Protein AF-A0A1Q7VVH1-F1 (afdb_monomer_lite)

Sequence (369 aa):
MTGAAVVIAVTGVVTHVAYAATTGSAYVWASSPGNPSYTADAGYSYNSTGGVNTITHDGTGAGQYTVNLPGLGGFSGTVLVTAYGGNSNSCKVARWGPSPSNSTIQQVHVQCFTISGAPVDSQYTVSFTNQLGPKHAWLWANQASAPLGSPYQPAAGYQANSTGQSNTVTHRTTGVYRVSVPVSNVGSSFGHWEITAYGTGNERCVINQFGQSGIPVTSELADVVCLTPAGAVVDAMFAMTWVLDGNVLGLPVWQGSGNGYPSMYVESNGQASHTAASDSSPGIVFAGGGGNLTVTRLSAGTYVVHSPLDPDLSHGGVQVSTGGNADGTTCNVQYWNPTDGIHVNCYGTDGKPRDAAVFVGFIGTYLIA

pLDDT: mean 87.24, std 15.9, range [35.28, 98.75]

Secondary structure (DSSP, 8-state):
------------------------EEEEEE--TT-SEEEPPGGGEEETT----EEEE-SSSTTEEEEEEET--SS--EEEEEEESSSS-EEEEEEEEE-SS-TTEEEEEEEEE-TTS-B---EEEEEEE----TTEEEEEE--TTPPTT-EEPPPGGGEEETT-SPPEEEEEETTEEEEEEE-SS-TT---EEEEEEESSS--EEEEEEEEEETTTT-EEEEEEEEE-TTS-B---EEEEEEESSS-TT-PPB-SSSSSSB-EEEEEE-SSS-EEEETTTSSSS-EETT--EEEEEEEETTEEEEE-TTGGGGGSSEEEEEEES-TT--EEEEEEEETTTEEEEEEE-TTSSB---EEEEEEE------

Structure (mmCIF, N/CA/C/O backbone):
data_AF-A0A1Q7VVH1-F1
#
_entry.id   AF-A0A1Q7VVH1-F1
#
loop_
_atom_site.group_PDB
_atom_site.id
_atom_site.type_symbol
_atom_site.label_atom_id
_atom_site.label_alt_id
_atom_site.label_comp_id
_atom_site.label_asym_id
_atom_site.label_entity_id
_atom_site.label_seq_id
_atom_site.pdbx_PDB_ins_code
_atom_site.Cartn_x
_atom_site.Cartn_y
_atom_site.Cartn_z
_atom_site.occupancy
_atom_site.B_iso_or_equiv
_atom_site.auth_seq_id
_atom_site.auth_comp_id
_atom_site.auth_asym_id
_atom_site.auth_atom_id
_atom_site.pdbx_PDB_model_num
A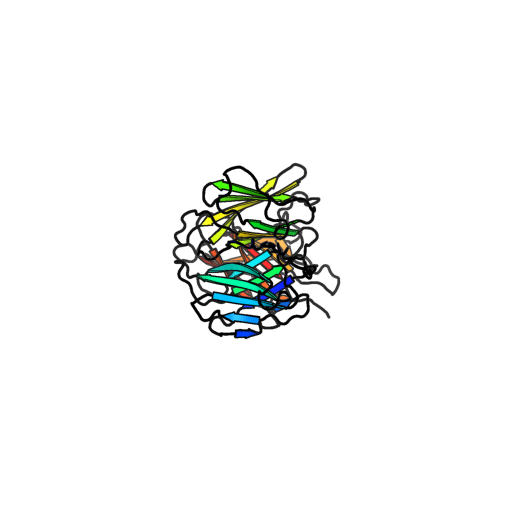TOM 1 N N . MET A 1 1 ? 23.582 -37.653 53.717 1.00 37.09 1 MET A N 1
ATOM 2 C CA . MET A 1 1 ? 22.183 -37.352 53.339 1.00 37.09 1 MET A CA 1
ATOM 3 C C . MET A 1 1 ? 21.869 -35.994 53.947 1.00 37.09 1 MET A C 1
ATOM 5 O O . MET A 1 1 ? 21.993 -35.897 55.152 1.00 37.09 1 ME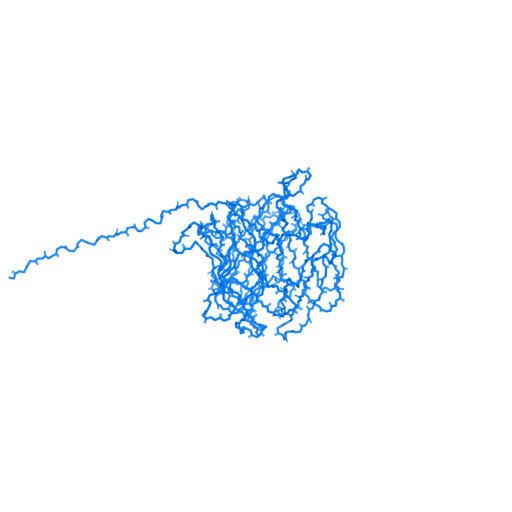T A O 1
ATOM 9 N N . THR A 1 2 ? 21.611 -34.880 53.276 1.00 39.22 2 THR A N 1
ATOM 10 C CA . THR A 1 2 ? 21.414 -34.485 51.872 1.00 39.22 2 THR A CA 1
ATOM 11 C C . THR A 1 2 ? 21.553 -32.956 51.910 1.00 39.22 2 THR A C 1
ATOM 13 O O . THR A 1 2 ? 20.840 -32.316 52.678 1.00 39.22 2 THR A O 1
ATOM 16 N N . GLY A 1 3 ? 22.498 -32.371 51.169 1.00 35.28 3 GLY A N 1
ATOM 17 C CA . GLY A 1 3 ? 22.647 -30.914 51.088 1.00 35.28 3 GLY A CA 1
ATOM 18 C C . GLY A 1 3 ? 21.580 -30.336 50.163 1.00 35.28 3 GLY A C 1
ATOM 19 O O . GLY A 1 3 ? 21.507 -30.731 49.002 1.00 35.28 3 GLY A O 1
ATOM 20 N N . ALA A 1 4 ? 20.731 -29.448 50.677 1.00 37.69 4 ALA A N 1
ATOM 21 C CA . ALA A 1 4 ? 19.721 -28.767 49.876 1.00 37.69 4 ALA A CA 1
ATOM 22 C C . ALA A 1 4 ? 20.391 -27.680 49.021 1.00 37.69 4 ALA A C 1
ATOM 24 O O . ALA A 1 4 ? 20.929 -26.708 49.549 1.00 37.69 4 ALA A O 1
ATOM 25 N N . ALA A 1 5 ? 20.373 -27.858 47.701 1.00 37.09 5 ALA A N 1
ATOM 26 C CA . ALA A 1 5 ? 20.764 -26.824 46.755 1.00 37.09 5 ALA A CA 1
ATOM 27 C C . ALA A 1 5 ? 19.635 -25.789 46.648 1.00 37.09 5 ALA A C 1
ATOM 29 O O . ALA A 1 5 ? 18.513 -26.118 46.265 1.00 37.09 5 ALA A O 1
ATOM 30 N N . VAL A 1 6 ? 19.932 -24.537 46.995 1.00 37.47 6 VAL A N 1
ATOM 31 C CA . VAL A 1 6 ? 19.041 -23.399 46.752 1.00 37.47 6 VAL A CA 1
ATOM 32 C C . VAL A 1 6 ? 19.151 -23.036 45.273 1.00 37.47 6 VAL A C 1
ATOM 34 O O . VAL A 1 6 ? 20.189 -22.558 44.820 1.00 37.47 6 VAL A O 1
ATOM 37 N N . VAL A 1 7 ? 18.089 -23.284 44.510 1.00 38.44 7 VAL A N 1
ATOM 38 C CA . VAL A 1 7 ? 17.971 -22.819 43.124 1.00 38.44 7 VAL A CA 1
ATOM 39 C C . VAL A 1 7 ? 17.456 -21.384 43.165 1.00 38.44 7 VAL A C 1
ATOM 41 O O . VAL A 1 7 ? 16.282 -21.144 43.437 1.00 38.44 7 VAL A O 1
ATOM 44 N N . ILE A 1 8 ? 18.340 -20.418 42.922 1.00 41.88 8 ILE A N 1
ATOM 45 C CA . ILE A 1 8 ? 17.949 -19.024 42.704 1.00 41.88 8 ILE A CA 1
ATOM 46 C C . ILE A 1 8 ? 17.475 -18.922 41.253 1.00 41.88 8 ILE A C 1
ATOM 48 O O . ILE A 1 8 ? 18.282 -18.949 40.325 1.00 41.88 8 ILE A O 1
ATOM 52 N N . ALA A 1 9 ? 16.162 -18.834 41.049 1.00 39.12 9 ALA A N 1
ATOM 53 C CA . ALA A 1 9 ? 15.601 -18.485 39.753 1.00 39.12 9 ALA A CA 1
ATOM 54 C C . ALA A 1 9 ? 15.926 -17.013 39.467 1.00 39.12 9 ALA A C 1
ATOM 56 O O . ALA A 1 9 ? 15.320 -16.107 40.036 1.00 39.12 9 ALA A O 1
ATOM 57 N N . VAL A 1 10 ? 16.907 -16.767 38.600 1.00 42.25 10 VAL A N 1
ATOM 58 C CA . VAL A 1 10 ? 17.138 -15.434 38.042 1.00 42.25 10 VAL A CA 1
ATOM 59 C C . VAL A 1 10 ? 16.036 -15.193 37.014 1.00 42.25 10 VAL A C 1
ATOM 61 O O . VAL A 1 10 ? 16.139 -15.616 35.865 1.00 42.25 10 VAL A O 1
ATOM 64 N N . THR A 1 11 ? 14.949 -14.539 37.422 1.00 45.25 11 THR A N 1
ATOM 65 C CA . THR A 1 11 ? 13.989 -13.948 36.485 1.00 45.25 11 THR A CA 1
ATOM 66 C C . THR A 1 11 ? 14.674 -12.769 35.807 1.00 45.25 11 THR A C 1
ATOM 68 O O . THR A 1 11 ? 14.602 -11.634 36.278 1.00 45.25 11 THR A O 1
ATOM 71 N N . GLY A 1 12 ? 15.404 -13.044 34.727 1.00 41.62 12 GLY A N 1
ATOM 72 C CA . GLY A 1 12 ? 15.873 -12.004 33.828 1.00 41.62 12 GLY A CA 1
ATOM 73 C C . GLY A 1 12 ? 14.657 -11.323 33.216 1.00 41.62 12 GLY A C 1
ATOM 74 O O . GLY A 1 12 ? 13.989 -11.896 32.358 1.00 41.62 12 GLY A O 1
ATOM 75 N N . VAL A 1 13 ? 14.345 -10.111 33.669 1.00 41.75 13 VAL A N 1
ATOM 76 C CA . VAL A 1 13 ? 13.486 -9.212 32.903 1.00 41.75 13 VAL A CA 1
ATOM 77 C C . VAL A 1 13 ? 14.270 -8.910 31.635 1.00 41.75 13 VAL A C 1
ATOM 79 O O . VAL A 1 13 ? 15.294 -8.230 31.687 1.00 41.75 13 VAL A O 1
ATOM 82 N N . VAL A 1 14 ? 13.829 -9.448 30.498 1.00 39.44 14 VAL A N 1
ATOM 83 C CA . VAL A 1 14 ? 14.302 -8.970 29.201 1.00 39.44 14 VAL A CA 1
ATOM 84 C C . VAL A 1 14 ? 13.724 -7.570 29.059 1.00 39.44 14 VAL A C 1
ATOM 86 O O . VAL A 1 14 ? 12.606 -7.377 28.586 1.00 39.44 14 VAL A O 1
ATOM 89 N N . THR A 1 15 ? 14.444 -6.571 29.560 1.00 35.44 15 THR A N 1
ATOM 90 C CA . THR A 1 15 ? 14.173 -5.188 29.203 1.00 35.44 15 THR A CA 1
ATOM 91 C C . THR A 1 15 ? 14.504 -5.088 27.724 1.00 35.44 15 THR A C 1
ATOM 93 O O . THR A 1 15 ? 15.671 -4.954 27.354 1.00 35.44 15 THR A O 1
ATOM 96 N N . HIS A 1 16 ? 13.493 -5.213 26.861 1.00 45.41 16 HIS A N 1
ATOM 97 C CA . HIS A 1 16 ? 13.607 -4.693 25.510 1.00 45.41 16 HIS A CA 1
ATOM 98 C C . HIS A 1 16 ? 13.940 -3.218 25.686 1.00 45.41 16 HIS A C 1
ATOM 100 O O . HIS A 1 16 ? 13.096 -2.437 26.124 1.00 45.41 16 HIS A O 1
ATOM 106 N N . VAL A 1 17 ? 15.203 -2.862 25.453 1.00 38.19 17 VAL A N 1
ATOM 107 C CA . VAL A 1 17 ? 15.603 -1.467 25.363 1.00 38.19 17 VAL A CA 1
ATOM 108 C C . VAL A 1 17 ? 14.754 -0.914 24.232 1.00 38.19 17 VAL A C 1
ATOM 110 O O . VAL A 1 17 ? 14.964 -1.251 23.067 1.00 38.19 17 VAL A O 1
ATOM 113 N N . ALA A 1 18 ? 13.720 -0.159 24.594 1.00 41.28 18 ALA A N 1
ATOM 114 C CA . ALA A 1 18 ? 12.953 0.621 23.654 1.00 41.28 18 ALA A CA 1
ATOM 115 C C . ALA A 1 18 ? 13.918 1.682 23.133 1.00 41.28 18 ALA A C 1
ATOM 117 O O . ALA A 1 18 ? 14.038 2.767 23.697 1.00 41.28 18 ALA A O 1
ATOM 118 N N . TYR A 1 19 ? 14.669 1.348 22.084 1.00 43.84 19 TYR A N 1
ATOM 119 C CA . TYR A 1 19 ? 15.151 2.382 21.192 1.00 43.84 19 TYR A CA 1
ATOM 120 C C . TYR A 1 19 ? 13.898 3.149 20.788 1.00 43.84 19 TYR A C 1
ATOM 122 O O . TYR A 1 19 ? 12.927 2.535 20.337 1.00 43.84 19 TYR A O 1
ATOM 130 N N . ALA A 1 20 ? 13.871 4.455 21.058 1.00 45.06 20 ALA A N 1
ATOM 131 C CA . ALA A 1 20 ? 12.833 5.311 20.513 1.00 45.06 20 ALA A CA 1
ATOM 132 C C . ALA A 1 20 ? 12.851 5.051 19.008 1.00 45.06 20 ALA A C 1
ATOM 134 O O . ALA A 1 20 ? 13.851 5.359 18.360 1.00 45.06 20 ALA A O 1
ATOM 135 N N . ALA A 1 21 ? 11.828 4.355 18.502 1.00 58.94 21 ALA A N 1
ATOM 136 C CA . ALA A 1 21 ? 11.763 4.007 17.095 1.00 58.94 21 ALA A CA 1
ATOM 137 C C . ALA A 1 21 ? 11.942 5.314 16.332 1.00 58.94 21 ALA A C 1
ATOM 139 O O . ALA A 1 21 ? 11.219 6.277 16.599 1.00 58.94 21 ALA A O 1
ATOM 140 N N . THR A 1 22 ? 12.952 5.382 15.467 1.00 78.81 22 THR A N 1
ATOM 141 C CA . THR A 1 22 ? 13.141 6.558 14.631 1.00 78.81 22 THR A CA 1
ATOM 142 C C . THR A 1 22 ? 11.851 6.743 13.849 1.00 78.81 22 THR A C 1
ATOM 144 O O . THR A 1 22 ? 11.443 5.862 13.087 1.00 78.81 22 THR A O 1
ATOM 147 N N . THR A 1 23 ? 11.159 7.851 14.111 1.00 90.38 23 THR A N 1
ATOM 148 C CA . THR A 1 23 ? 9.970 8.204 13.349 1.00 90.38 23 THR A CA 1
ATOM 149 C C . THR A 1 23 ? 10.407 8.515 11.929 1.00 90.38 23 THR A C 1
ATOM 151 O O . THR A 1 23 ? 11.346 9.282 11.711 1.00 90.38 23 THR A O 1
ATOM 154 N N . GLY A 1 24 ? 9.743 7.909 10.963 1.00 93.81 24 GLY A N 1
ATOM 155 C CA . GLY A 1 24 ? 10.121 8.008 9.580 1.00 93.81 24 GLY A CA 1
ATOM 156 C C . GLY A 1 24 ? 9.233 7.191 8.665 1.00 93.81 24 GLY A C 1
ATOM 157 O O . GLY A 1 24 ? 8.237 6.576 9.057 1.00 93.81 24 GLY A O 1
ATOM 158 N N . SER A 1 25 ? 9.606 7.223 7.399 1.00 95.44 25 SER A N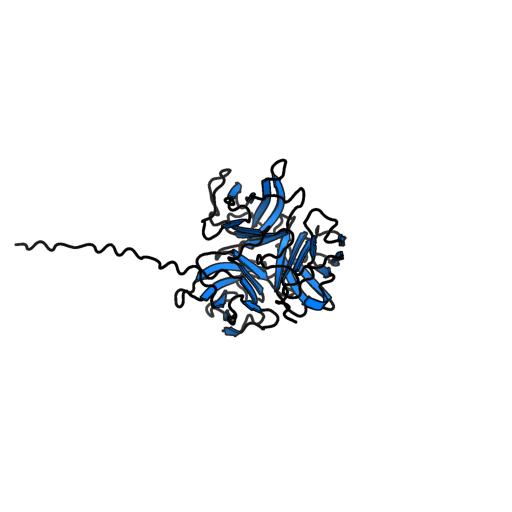 1
ATOM 159 C CA . SER A 1 25 ? 8.873 6.562 6.338 1.00 95.44 25 SER A CA 1
ATOM 160 C C . SER A 1 25 ? 9.801 6.182 5.195 1.00 95.44 25 SER A C 1
ATOM 162 O O . SER A 1 25 ? 10.925 6.677 5.071 1.00 95.44 25 SER A O 1
ATOM 164 N N . ALA A 1 26 ? 9.327 5.260 4.372 1.00 96.94 26 ALA A N 1
ATOM 165 C CA . ALA A 1 26 ? 10.029 4.788 3.198 1.00 96.94 26 ALA A CA 1
ATOM 166 C C . ALA A 1 26 ? 9.038 4.320 2.135 1.00 96.94 26 ALA A C 1
ATOM 168 O O . ALA A 1 26 ? 7.932 3.872 2.448 1.00 96.94 26 ALA A O 1
ATOM 169 N N . TYR A 1 27 ? 9.475 4.352 0.883 1.00 97.44 27 TYR A N 1
ATOM 170 C CA . TYR A 1 27 ? 8.879 3.544 -0.172 1.00 97.44 27 TYR A CA 1
ATOM 171 C C . TYR A 1 27 ? 9.969 2.881 -1.002 1.00 97.44 27 TYR A C 1
ATOM 173 O O . TYR A 1 27 ? 11.109 3.345 -1.029 1.00 97.44 27 TYR A O 1
ATOM 181 N N . VAL A 1 28 ? 9.619 1.779 -1.658 1.00 98.06 28 VAL A N 1
ATOM 182 C CA . VAL A 1 28 ? 10.519 0.995 -2.505 1.00 98.06 28 VAL A CA 1
ATOM 183 C C . VAL A 1 28 ? 9.722 0.376 -3.645 1.00 98.06 28 VAL A C 1
ATOM 185 O O . VAL A 1 28 ? 8.681 -0.231 -3.401 1.00 98.06 28 VAL A O 1
ATOM 188 N N . TRP A 1 29 ? 10.243 0.445 -4.867 1.00 98.25 29 TRP A N 1
ATOM 1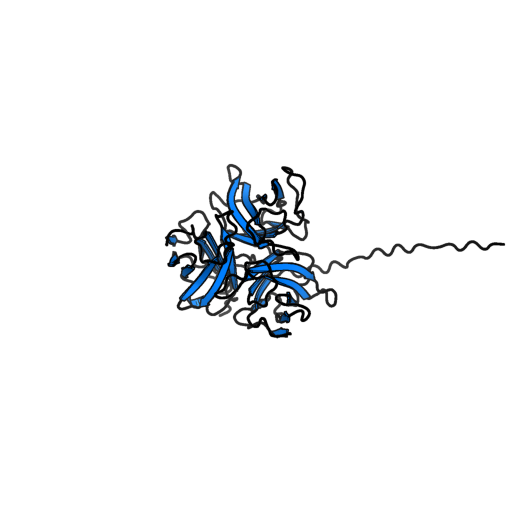89 C CA . TRP A 1 29 ? 9.868 -0.457 -5.953 1.00 98.25 29 TRP A CA 1
ATOM 190 C C . TRP A 1 29 ? 10.882 -1.603 -6.075 1.00 98.25 29 TRP A C 1
ATOM 192 O O . TRP A 1 29 ? 12.070 -1.394 -6.322 1.00 98.25 29 TRP A O 1
ATOM 202 N N . ALA A 1 30 ? 10.406 -2.832 -5.883 1.00 98.19 30 ALA A N 1
ATOM 203 C CA . ALA A 1 30 ? 11.181 -4.057 -6.025 1.00 98.19 30 ALA A CA 1
ATOM 204 C C . ALA A 1 30 ? 11.058 -4.584 -7.465 1.00 98.19 30 ALA A C 1
ATOM 206 O O . ALA A 1 30 ? 10.104 -5.281 -7.813 1.00 98.19 30 ALA A O 1
ATOM 207 N N . SER A 1 31 ? 12.021 -4.226 -8.314 1.00 97.56 31 SER A N 1
ATOM 208 C CA . SER A 1 31 ? 11.964 -4.439 -9.768 1.00 97.56 31 SER A CA 1
ATOM 209 C C . SER A 1 31 ? 12.606 -5.743 -10.261 1.00 97.56 31 SER A C 1
ATOM 211 O O . SER A 1 31 ? 12.372 -6.155 -11.398 1.00 97.56 31 SER A O 1
ATOM 213 N N . SER A 1 32 ? 13.410 -6.417 -9.432 1.00 96.50 32 SER A N 1
ATOM 214 C CA . SER A 1 32 ? 14.240 -7.562 -9.844 1.00 96.50 32 SER A CA 1
ATOM 215 C C . SER A 1 32 ? 13.874 -8.845 -9.085 1.00 96.50 32 SER A C 1
ATOM 217 O O . SER A 1 32 ? 14.621 -9.282 -8.211 1.00 96.50 32 SER A O 1
ATOM 219 N N . PRO A 1 33 ? 12.731 -9.481 -9.401 1.00 94.50 33 PRO A N 1
ATOM 220 C CA . PRO A 1 33 ? 12.137 -10.527 -8.569 1.00 94.50 33 PRO A CA 1
ATOM 221 C C . PRO A 1 33 ? 12.921 -11.846 -8.521 1.00 94.50 33 PRO A C 1
ATOM 223 O O . PRO A 1 33 ? 12.689 -12.627 -7.607 1.00 94.50 33 PRO A O 1
ATOM 226 N N . GLY A 1 34 ? 13.831 -12.088 -9.472 1.00 92.56 34 GLY A N 1
ATOM 227 C CA . GLY A 1 34 ? 14.719 -13.260 -9.487 1.00 92.56 34 GLY A CA 1
ATOM 228 C C . GLY A 1 34 ? 16.146 -12.982 -8.999 1.00 92.56 34 GLY A C 1
ATOM 229 O O . GLY A 1 34 ? 16.989 -13.873 -9.058 1.00 92.56 34 GLY A O 1
ATOM 230 N N . ASN A 1 35 ? 16.455 -11.750 -8.576 1.00 95.12 35 ASN A N 1
ATOM 231 C CA . ASN A 1 35 ? 17.781 -11.414 -8.062 1.00 95.12 35 ASN A CA 1
ATOM 232 C C . ASN A 1 35 ? 17.855 -11.746 -6.556 1.00 95.12 35 ASN A C 1
ATOM 234 O O . ASN A 1 35 ? 17.051 -11.199 -5.797 1.00 95.12 35 ASN A O 1
ATOM 238 N N . PRO A 1 36 ? 18.816 -12.581 -6.105 1.00 95.12 36 PRO A N 1
ATOM 239 C CA . PRO A 1 36 ? 18.960 -12.949 -4.697 1.00 95.12 36 PRO A CA 1
ATOM 240 C C . PRO A 1 36 ? 19.066 -11.756 -3.741 1.00 95.12 36 PRO A C 1
ATOM 242 O O . PRO A 1 36 ? 18.539 -11.809 -2.634 1.00 95.12 36 PRO A O 1
ATOM 245 N N . SER A 1 37 ? 19.741 -10.674 -4.143 1.00 96.69 37 SER A N 1
ATOM 246 C CA . SER A 1 37 ? 19.787 -9.434 -3.366 1.00 96.69 37 SER A CA 1
ATOM 247 C C . SER A 1 37 ? 20.234 -8.252 -4.222 1.00 96.69 37 SER A C 1
ATOM 249 O O . SER A 1 37 ? 21.155 -8.375 -5.030 1.00 96.69 37 SER A O 1
ATOM 251 N N . TYR A 1 38 ? 19.596 -7.096 -4.048 1.00 98.25 38 TYR A N 1
ATOM 252 C CA . TYR A 1 38 ? 19.908 -5.885 -4.803 1.00 98.25 38 TYR A CA 1
ATOM 253 C C . TYR A 1 38 ? 19.527 -4.607 -4.052 1.00 98.25 38 TYR A C 1
ATOM 255 O O . TYR A 1 38 ? 18.665 -4.593 -3.170 1.00 98.25 38 TYR A O 1
ATOM 263 N N . THR A 1 39 ? 20.186 -3.515 -4.426 1.00 98.44 39 THR A N 1
ATOM 264 C CA . THR A 1 39 ? 19.827 -2.159 -4.004 1.00 98.44 39 THR A CA 1
ATOM 265 C C . THR A 1 39 ? 18.633 -1.671 -4.816 1.00 98.44 39 THR A C 1
ATOM 267 O O . THR A 1 39 ? 18.605 -1.860 -6.032 1.00 98.44 39 THR A O 1
ATOM 270 N N . ALA A 1 40 ? 17.658 -1.049 -4.151 1.00 97.44 40 ALA A N 1
ATOM 271 C CA . ALA A 1 40 ? 16.524 -0.437 -4.833 1.00 97.44 40 ALA A CA 1
ATOM 272 C C . ALA A 1 40 ? 16.985 0.718 -5.737 1.00 97.44 40 ALA A C 1
ATOM 274 O O . ALA A 1 40 ? 17.924 1.439 -5.396 1.00 97.44 40 ALA A O 1
ATOM 275 N N . ASP A 1 41 ? 16.308 0.917 -6.867 1.00 95.94 41 ASP A N 1
ATOM 276 C CA . ASP A 1 41 ? 16.559 2.079 -7.720 1.00 95.94 41 ASP A CA 1
ATOM 277 C C . ASP A 1 41 ? 16.261 3.364 -6.933 1.00 95.94 41 ASP A C 1
ATOM 279 O O . ASP A 1 41 ? 15.169 3.519 -6.383 1.00 95.94 41 ASP A O 1
ATOM 283 N N . ALA A 1 42 ? 17.233 4.278 -6.871 1.00 93.19 42 ALA A N 1
ATOM 284 C CA . ALA A 1 42 ? 17.120 5.523 -6.120 1.00 93.19 42 ALA A CA 1
ATOM 285 C C . ALA A 1 42 ? 15.980 6.420 -6.621 1.00 93.19 42 ALA A C 1
ATOM 287 O O . ALA A 1 42 ? 15.460 7.216 -5.842 1.00 93.19 42 ALA A O 1
ATOM 288 N N . GLY A 1 43 ? 15.563 6.289 -7.886 1.00 92.19 43 GLY A N 1
ATOM 289 C CA . GLY A 1 43 ? 14.436 7.056 -8.398 1.00 92.19 43 GLY A CA 1
ATOM 290 C C . GLY A 1 43 ? 13.074 6.549 -7.931 1.00 92.19 43 GLY A C 1
ATOM 291 O O . GLY A 1 43 ? 12.115 7.313 -7.856 1.00 92.19 43 GLY A O 1
ATOM 292 N N . TYR A 1 44 ? 13.003 5.286 -7.520 1.00 95.44 44 TYR A N 1
ATOM 293 C CA . TYR A 1 44 ? 11.781 4.626 -7.059 1.00 95.44 44 TYR A CA 1
ATOM 294 C C . TYR A 1 44 ? 11.932 4.090 -5.632 1.00 95.44 44 TYR A C 1
ATOM 296 O O . TYR A 1 44 ? 11.300 3.110 -5.227 1.00 95.44 44 TYR A O 1
ATOM 304 N N . SER A 1 45 ? 12.806 4.733 -4.859 1.00 96.25 45 SER A N 1
ATOM 305 C CA . SER A 1 45 ? 13.086 4.389 -3.477 1.00 96.25 45 SER A CA 1
ATOM 306 C C . SER A 1 45 ? 13.336 5.639 -2.649 1.00 96.25 45 SER A C 1
ATOM 308 O O . SER A 1 45 ? 14.075 6.536 -3.039 1.00 96.25 45 SER A O 1
ATOM 310 N N . TYR A 1 46 ? 12.776 5.654 -1.447 1.00 95.75 46 TYR A N 1
ATOM 311 C CA . TYR A 1 46 ? 12.942 6.718 -0.469 1.00 95.75 46 TYR A CA 1
ATOM 312 C C . TYR A 1 46 ? 13.109 6.128 0.927 1.00 95.75 46 TYR A C 1
ATOM 314 O O . TYR A 1 46 ? 12.488 5.120 1.269 1.00 95.75 46 TYR A O 1
ATOM 322 N N . ASN A 1 47 ? 13.928 6.777 1.748 1.00 95.38 47 ASN A N 1
ATOM 323 C CA . ASN A 1 47 ? 14.073 6.477 3.164 1.00 95.38 47 ASN A CA 1
ATOM 324 C C . ASN A 1 47 ? 14.346 7.784 3.911 1.00 95.38 47 ASN A C 1
ATOM 326 O O . ASN A 1 47 ? 15.350 8.452 3.655 1.00 95.38 47 ASN A O 1
ATOM 330 N N . SER A 1 48 ? 13.474 8.138 4.853 1.00 93.69 48 SER A N 1
ATOM 331 C CA . SER A 1 48 ? 13.557 9.407 5.584 1.00 93.69 48 SER A CA 1
ATOM 332 C C . SER A 1 48 ? 14.817 9.562 6.440 1.00 93.69 48 SER A C 1
ATOM 334 O O . SER A 1 48 ? 15.116 10.663 6.892 1.00 93.69 48 SER A O 1
ATOM 336 N N . THR A 1 49 ? 15.564 8.481 6.671 1.00 94.12 49 THR A N 1
ATOM 337 C CA . THR A 1 49 ? 16.833 8.499 7.417 1.00 94.12 49 THR A CA 1
ATOM 338 C C . THR A 1 49 ? 18.063 8.640 6.518 1.00 94.12 49 THR A C 1
ATOM 340 O O . THR A 1 49 ? 19.185 8.681 7.017 1.00 94.12 49 THR A O 1
ATOM 343 N N . GLY A 1 50 ? 17.874 8.686 5.193 1.00 93.44 50 GLY A N 1
ATOM 344 C CA . GLY A 1 50 ? 18.959 8.644 4.209 1.00 93.44 50 GLY A CA 1
ATOM 345 C C . GLY A 1 50 ? 19.559 7.247 4.004 1.00 93.44 50 GLY A C 1
ATOM 346 O O . GLY A 1 50 ? 20.546 7.105 3.285 1.00 93.44 50 GLY A O 1
ATOM 347 N N . GLY A 1 51 ? 18.985 6.211 4.627 1.00 95.06 51 GLY A N 1
ATOM 348 C CA . GLY A 1 51 ? 19.397 4.822 4.446 1.00 95.06 51 GLY A CA 1
ATOM 349 C C . GLY A 1 51 ? 19.153 4.304 3.025 1.00 95.06 51 GLY A C 1
ATOM 350 O O . GLY A 1 51 ? 18.155 4.627 2.387 1.00 95.06 51 GLY A O 1
ATOM 351 N N . VAL A 1 52 ? 20.053 3.448 2.537 1.00 97.56 52 VAL A N 1
ATOM 352 C CA . VAL A 1 52 ? 19.892 2.777 1.241 1.00 97.56 52 VAL A CA 1
ATOM 353 C C . VAL A 1 52 ? 19.020 1.541 1.421 1.00 97.56 52 VAL A C 1
ATOM 355 O O . VAL A 1 52 ? 19.406 0.599 2.115 1.00 97.56 52 VAL A O 1
ATOM 358 N N . ASN A 1 53 ? 17.848 1.539 0.792 1.00 98.50 53 ASN A N 1
ATOM 359 C CA . ASN A 1 53 ? 16.939 0.403 0.850 1.00 98.50 53 ASN A CA 1
ATOM 360 C C . ASN A 1 53 ? 17.459 -0.747 -0.022 1.00 98.50 53 ASN A C 1
ATOM 362 O O . ASN A 1 53 ? 17.911 -0.542 -1.154 1.00 98.50 53 ASN A O 1
ATOM 366 N N . THR A 1 54 ? 17.360 -1.970 0.491 1.00 98.62 54 THR A N 1
ATOM 367 C CA . THR A 1 54 ? 17.750 -3.183 -0.237 1.00 98.62 54 THR A CA 1
ATOM 368 C C . THR A 1 54 ? 16.639 -4.216 -0.201 1.00 98.62 54 THR A C 1
ATOM 370 O O . THR A 1 54 ? 15.817 -4.244 0.717 1.00 98.62 54 THR A O 1
ATOM 373 N N . ILE A 1 55 ? 16.616 -5.074 -1.213 1.00 98.69 55 ILE A N 1
ATOM 374 C CA . ILE A 1 55 ? 15.680 -6.181 -1.332 1.00 98.69 55 ILE A CA 1
ATOM 375 C C . ILE A 1 55 ? 16.496 -7.465 -1.379 1.00 98.69 55 ILE A C 1
ATOM 377 O O . ILE A 1 55 ? 17.486 -7.554 -2.104 1.00 98.69 55 ILE A O 1
ATOM 381 N N . THR A 1 56 ? 16.072 -8.456 -0.609 1.00 97.88 56 THR A N 1
ATOM 382 C CA . THR A 1 56 ? 16.605 -9.815 -0.629 1.00 97.88 56 THR A CA 1
ATOM 383 C C . THR A 1 56 ? 15.483 -10.752 -1.040 1.00 97.88 56 THR A C 1
ATOM 385 O O . THR A 1 56 ? 14.392 -10.688 -0.480 1.00 97.88 56 THR A O 1
ATOM 388 N N . HIS A 1 57 ? 15.737 -11.610 -2.022 1.00 96.94 57 HIS A N 1
ATOM 389 C CA . HIS A 1 57 ? 14.890 -12.766 -2.297 1.00 96.94 57 HIS A CA 1
ATOM 390 C C . HIS A 1 57 ? 15.298 -13.876 -1.334 1.00 96.94 57 HIS A C 1
ATOM 392 O O . HIS A 1 57 ? 16.471 -14.241 -1.264 1.00 96.94 57 HIS A O 1
ATOM 398 N N . ASP A 1 58 ? 14.348 -14.407 -0.565 1.00 90.44 58 ASP A N 1
ATOM 399 C CA . ASP A 1 58 ? 14.649 -15.275 0.580 1.00 90.44 58 ASP A CA 1
ATOM 400 C C . ASP A 1 58 ? 15.086 -16.703 0.167 1.00 90.44 58 ASP A C 1
ATOM 402 O O . ASP A 1 58 ? 15.194 -17.589 1.019 1.00 90.44 58 ASP A O 1
ATOM 406 N N . GLY A 1 59 ? 15.349 -16.937 -1.132 1.00 71.25 59 GLY A N 1
ATOM 407 C CA . GLY A 1 59 ? 16.137 -18.037 -1.720 1.00 71.25 59 GLY A CA 1
ATOM 408 C C . GLY A 1 59 ? 15.628 -19.467 -1.501 1.00 71.25 59 GLY A C 1
ATOM 409 O O . GLY A 1 59 ? 16.172 -20.415 -2.061 1.00 71.25 59 GLY A O 1
ATOM 410 N N . THR A 1 60 ? 14.595 -19.637 -0.682 1.00 72.00 60 THR A N 1
ATOM 411 C CA . THR A 1 60 ? 14.071 -20.924 -0.206 1.00 72.00 60 THR A CA 1
ATOM 412 C C . THR A 1 60 ? 12.732 -21.289 -0.849 1.00 72.00 60 THR A C 1
ATOM 414 O O . THR A 1 60 ? 12.305 -22.439 -0.767 1.00 72.00 60 THR A O 1
ATOM 417 N N . GLY A 1 61 ? 12.094 -20.348 -1.549 1.00 79.50 61 GLY A N 1
ATOM 418 C CA . GLY A 1 61 ? 10.856 -20.543 -2.298 1.00 79.50 61 GLY A CA 1
ATOM 419 C C . GLY A 1 61 ? 10.569 -19.360 -3.223 1.00 79.50 61 GLY A C 1
ATOM 420 O O . GLY A 1 61 ? 11.195 -18.309 -3.105 1.00 79.50 61 GLY A O 1
ATOM 421 N N . ALA A 1 62 ? 9.628 -19.538 -4.150 1.00 91.81 62 ALA A N 1
ATOM 422 C CA . ALA A 1 62 ? 9.187 -18.459 -5.029 1.00 91.81 62 ALA A CA 1
ATOM 423 C C . ALA A 1 62 ? 8.350 -17.425 -4.260 1.00 91.81 62 ALA A C 1
ATOM 425 O O . ALA A 1 62 ? 7.595 -17.769 -3.347 1.00 91.81 62 ALA A O 1
ATOM 426 N N . GLY A 1 63 ? 8.454 -16.163 -4.663 1.00 95.81 63 GLY A N 1
ATOM 427 C CA . GLY A 1 63 ? 7.617 -15.071 -4.191 1.00 95.81 63 GLY A CA 1
ATOM 428 C C . GLY A 1 63 ? 7.859 -14.661 -2.749 1.00 95.81 63 GLY A C 1
ATOM 429 O O . GLY A 1 63 ? 6.935 -14.134 -2.146 1.00 95.81 63 GLY A O 1
ATOM 430 N N . GLN A 1 64 ? 9.033 -14.933 -2.177 1.00 97.38 64 GLN A N 1
ATOM 431 C CA . GLN A 1 64 ? 9.373 -14.588 -0.794 1.00 97.38 64 GLN A CA 1
ATOM 432 C C . GLN A 1 64 ? 10.508 -13.573 -0.775 1.00 97.38 64 GLN A C 1
ATOM 434 O O . GLN A 1 64 ? 11.584 -13.828 -1.323 1.00 97.38 64 GLN A O 1
ATOM 439 N N . TYR A 1 65 ? 10.265 -12.429 -0.146 1.00 98.38 65 TYR A N 1
ATOM 440 C CA . TYR A 1 65 ? 11.214 -11.328 -0.141 1.00 98.38 65 TYR A CA 1
ATOM 441 C C . TYR A 1 65 ? 11.313 -10.661 1.224 1.00 98.38 65 TYR A C 1
ATOM 443 O O . TYR A 1 65 ? 10.317 -10.502 1.930 1.00 98.38 65 TYR A O 1
ATOM 451 N N . THR A 1 66 ? 12.497 -10.138 1.521 1.00 98.38 66 THR A N 1
ATOM 452 C CA . THR A 1 66 ? 12.751 -9.230 2.636 1.00 98.38 66 THR A CA 1
ATOM 453 C C . THR A 1 66 ? 13.222 -7.883 2.095 1.00 98.38 66 THR A C 1
ATOM 455 O O . THR A 1 66 ? 14.287 -7.783 1.488 1.00 98.38 66 THR A O 1
ATOM 458 N N . VAL A 1 67 ? 12.451 -6.824 2.341 1.00 98.75 67 VAL A N 1
ATOM 459 C CA . VAL A 1 67 ? 12.877 -5.436 2.117 1.00 98.75 67 VAL A CA 1
ATOM 460 C C . VAL A 1 67 ? 13.498 -4.906 3.405 1.00 98.75 67 VAL A C 1
ATOM 462 O O . VAL A 1 67 ? 12.866 -4.942 4.460 1.00 98.75 67 VAL A O 1
ATOM 465 N N . ASN A 1 68 ? 14.730 -4.411 3.320 1.00 98.62 68 ASN A N 1
ATOM 466 C CA . ASN A 1 68 ? 15.451 -3.802 4.430 1.00 98.62 68 ASN A CA 1
ATOM 467 C C . ASN A 1 68 ? 15.417 -2.280 4.282 1.00 98.62 68 ASN A C 1
ATOM 469 O O . ASN A 1 68 ? 15.851 -1.742 3.262 1.00 98.62 68 ASN A O 1
ATOM 473 N N . LEU A 1 69 ? 14.945 -1.599 5.324 1.00 98.50 69 LEU A N 1
ATOM 474 C CA . LEU A 1 69 ? 14.868 -0.145 5.414 1.00 98.50 69 LEU A CA 1
ATOM 475 C C . LEU A 1 69 ? 15.753 0.312 6.589 1.00 98.50 69 LEU A C 1
ATOM 477 O O . LEU A 1 69 ? 15.312 0.311 7.746 1.00 98.50 69 LEU A O 1
ATOM 481 N N . PRO A 1 70 ? 17.038 0.623 6.343 1.00 97.88 70 PRO A N 1
ATOM 482 C CA . PRO A 1 70 ? 17.962 1.019 7.400 1.00 97.88 70 PRO A CA 1
ATOM 483 C C . PRO A 1 70 ? 17.500 2.283 8.126 1.00 97.88 70 PRO A C 1
ATOM 485 O O . PRO A 1 70 ? 16.877 3.150 7.519 1.00 97.88 70 PRO A O 1
ATOM 488 N N . GLY A 1 71 ? 17.807 2.374 9.420 1.00 96.25 71 GLY A N 1
ATOM 489 C CA . GLY A 1 71 ? 17.494 3.529 10.264 1.00 96.25 71 GLY A CA 1
ATOM 490 C C . GLY A 1 71 ? 16.042 3.611 10.741 1.00 96.25 71 GLY A C 1
ATOM 491 O O . GLY A 1 71 ? 15.748 4.441 11.590 1.00 96.25 71 GLY A O 1
ATOM 492 N N . LEU A 1 72 ? 15.142 2.761 10.239 1.00 96.75 72 LEU A N 1
ATOM 493 C CA . LEU A 1 72 ? 13.704 2.813 10.535 1.00 96.75 72 LEU A CA 1
ATOM 494 C C . LEU A 1 72 ? 13.219 1.712 11.487 1.00 96.75 72 LEU A C 1
ATOM 496 O O . LEU A 1 72 ? 12.016 1.562 11.688 1.00 96.75 72 LEU A O 1
ATOM 500 N N . GLY A 1 73 ? 14.132 0.913 12.043 1.00 96.12 73 GLY A N 1
ATOM 501 C CA . GLY A 1 73 ? 13.781 -0.252 12.851 1.00 96.12 73 GLY A CA 1
ATOM 502 C C . GLY A 1 73 ? 12.931 0.089 14.079 1.00 96.12 73 GLY A C 1
ATOM 503 O O . GLY A 1 73 ? 13.322 0.891 14.929 1.00 96.12 73 GLY A O 1
ATOM 504 N N . GLY A 1 74 ? 11.771 -0.559 14.190 1.00 93.56 74 GLY A N 1
ATOM 505 C CA . GLY A 1 74 ? 10.877 -0.408 15.332 1.00 93.56 74 GLY A CA 1
ATOM 506 C C . GLY A 1 74 ? 9.672 -1.344 15.272 1.00 93.56 74 GLY A C 1
ATOM 507 O O . GLY A 1 74 ? 9.217 -1.751 14.207 1.00 93.56 74 GLY A O 1
ATOM 508 N N . PHE A 1 75 ? 9.124 -1.690 16.437 1.00 94.25 75 PHE A N 1
ATOM 509 C CA . PHE A 1 75 ? 7.856 -2.424 16.534 1.00 94.25 75 PHE A CA 1
ATOM 510 C C . PHE A 1 75 ? 6.675 -1.459 16.431 1.00 94.25 75 PHE A C 1
ATOM 512 O O . PHE A 1 75 ? 5.898 -1.297 17.374 1.00 94.25 75 PHE A O 1
ATOM 519 N N . SER A 1 76 ? 6.603 -0.756 15.304 1.00 94.94 76 SER A N 1
ATOM 520 C CA . SER A 1 76 ? 5.549 0.208 15.049 1.00 94.94 76 SER A CA 1
ATOM 521 C C . SER A 1 76 ? 5.300 0.444 13.567 1.00 94.94 76 SER A C 1
ATOM 523 O O . SER A 1 76 ? 5.943 -0.149 12.699 1.00 94.94 76 SER A O 1
ATOM 525 N N . GLY A 1 77 ? 4.344 1.322 13.288 1.00 95.81 77 GLY A N 1
ATOM 526 C CA . GLY A 1 77 ? 4.012 1.750 11.942 1.00 95.81 77 GLY A CA 1
ATOM 527 C C . GLY A 1 77 ? 3.144 0.760 11.184 1.00 95.81 77 GLY A C 1
ATOM 528 O O . GLY A 1 77 ? 2.740 -0.292 11.684 1.00 95.81 77 GLY A O 1
ATOM 529 N N . THR A 1 78 ? 2.873 1.132 9.946 1.00 98.12 78 THR A N 1
ATOM 530 C CA . THR A 1 78 ? 2.091 0.368 8.985 1.00 98.12 78 THR A CA 1
ATOM 531 C C . THR A 1 78 ? 2.918 0.101 7.741 1.00 98.12 78 THR A C 1
ATOM 533 O O . THR A 1 78 ? 3.875 0.823 7.441 1.00 98.12 78 THR A O 1
ATOM 536 N N . VAL A 1 79 ? 2.525 -0.933 7.009 1.00 98.56 79 VAL A N 1
ATOM 537 C CA . VAL A 1 79 ? 3.089 -1.278 5.712 1.00 98.56 79 VAL A CA 1
ATOM 538 C C . VAL A 1 79 ? 1.955 -1.450 4.715 1.00 98.56 79 VAL A C 1
ATOM 540 O O . VAL A 1 79 ? 0.956 -2.096 5.022 1.00 98.56 79 VAL A O 1
ATOM 543 N N . LEU A 1 80 ? 2.154 -0.929 3.509 1.00 98.31 80 LEU A N 1
ATOM 544 C CA . LEU A 1 80 ? 1.349 -1.230 2.331 1.00 98.31 80 LEU A CA 1
ATOM 545 C C . LEU A 1 80 ? 2.222 -1.942 1.300 1.00 98.31 80 LEU A C 1
ATOM 547 O O . LEU A 1 80 ? 3.393 -1.593 1.122 1.00 98.31 80 LEU A O 1
ATOM 551 N N . VAL A 1 81 ? 1.649 -2.947 0.643 1.00 98.50 81 VAL A N 1
ATOM 552 C CA . VAL A 1 81 ? 2.278 -3.679 -0.458 1.00 98.50 81 VAL A CA 1
ATOM 553 C C . VAL A 1 81 ? 1.273 -3.793 -1.585 1.00 98.50 81 VAL A C 1
ATOM 555 O O . VAL A 1 81 ? 0.154 -4.255 -1.357 1.00 98.50 81 VAL A O 1
ATOM 558 N N . THR A 1 82 ? 1.722 -3.445 -2.787 1.00 97.69 82 THR A N 1
ATOM 559 C CA . THR A 1 82 ? 0.960 -3.583 -4.028 1.00 97.69 82 THR A CA 1
ATOM 560 C C . THR A 1 82 ? 1.793 -4.371 -5.037 1.00 97.69 82 THR A C 1
ATOM 562 O O . THR A 1 82 ? 2.992 -4.136 -5.177 1.00 97.69 82 THR A O 1
ATOM 565 N N . ALA A 1 83 ? 1.187 -5.323 -5.751 1.00 98.12 83 ALA A N 1
ATOM 566 C CA . ALA A 1 83 ? 1.876 -6.012 -6.844 1.00 98.12 83 ALA A CA 1
ATOM 567 C C . ALA A 1 83 ? 2.164 -5.061 -8.019 1.00 98.12 83 ALA A C 1
ATOM 569 O O . ALA A 1 83 ? 1.452 -4.080 -8.238 1.00 98.12 83 ALA A O 1
ATOM 570 N N . TYR A 1 84 ? 3.192 -5.377 -8.800 1.00 98.38 84 TYR A N 1
ATOM 571 C CA . TYR A 1 84 ? 3.569 -4.618 -9.985 1.00 98.38 84 TYR A CA 1
ATOM 572 C C . TYR A 1 84 ? 3.697 -5.527 -11.214 1.00 98.38 84 TYR A C 1
ATOM 574 O O . TYR A 1 84 ? 4.318 -6.591 -11.155 1.00 98.38 84 TYR A O 1
ATOM 582 N N . GLY A 1 85 ? 3.154 -5.075 -12.345 1.00 97.06 85 GLY A N 1
ATOM 583 C CA . GLY A 1 85 ? 3.295 -5.694 -13.660 1.00 97.06 85 GLY A CA 1
ATOM 584 C C . GLY A 1 85 ? 1.968 -5.995 -14.365 1.00 97.06 85 GLY A C 1
ATOM 585 O O . GLY A 1 85 ? 0.875 -5.826 -13.839 1.00 97.06 85 GLY A O 1
ATOM 586 N N . GLY A 1 86 ? 2.045 -6.466 -15.608 1.00 94.19 86 GLY A N 1
ATOM 587 C CA . GLY A 1 86 ? 0.873 -6.739 -16.452 1.00 94.19 86 GLY A CA 1
ATOM 588 C C . GLY A 1 86 ? 0.170 -8.081 -16.213 1.00 94.19 86 GLY A C 1
ATOM 589 O O . GLY A 1 86 ? -0.473 -8.572 -17.133 1.00 94.19 86 GLY A O 1
ATOM 590 N N . ASN A 1 87 ? 0.329 -8.712 -15.048 1.00 94.94 87 ASN A N 1
ATOM 591 C CA . ASN A 1 87 ? -0.266 -10.018 -14.735 1.00 94.94 87 ASN A CA 1
ATOM 592 C C . ASN A 1 87 ? -1.179 -9.936 -13.501 1.00 94.94 87 ASN A C 1
ATOM 594 O O . ASN A 1 87 ? -1.231 -8.911 -12.834 1.00 94.94 87 ASN A O 1
ATOM 598 N N . SER A 1 88 ? -1.892 -11.023 -13.204 1.00 95.94 88 SER A N 1
ATOM 599 C CA . SER A 1 88 ? -2.864 -11.113 -12.107 1.00 95.94 88 SER A CA 1
ATOM 600 C C . SER A 1 88 ? -2.257 -11.556 -10.766 1.00 95.94 88 SER A C 1
ATOM 602 O O . SER A 1 88 ? -2.960 -12.130 -9.922 1.00 95.94 88 SER A O 1
ATOM 604 N N . ASN A 1 89 ? -0.943 -11.405 -10.588 1.00 96.94 89 ASN A N 1
ATOM 605 C CA . ASN A 1 89 ? -0.290 -11.765 -9.336 1.00 96.94 89 ASN A CA 1
ATOM 606 C C . ASN A 1 89 ? -0.618 -10.725 -8.259 1.00 96.94 89 ASN A C 1
ATOM 608 O O . ASN A 1 89 ? -0.821 -9.547 -8.537 1.00 96.94 89 ASN A O 1
ATOM 612 N N . SER A 1 90 ? -0.654 -11.169 -7.010 1.00 96.19 90 SER A N 1
ATOM 613 C CA . SER A 1 90 ? -0.866 -10.315 -5.843 1.00 96.19 90 SER A CA 1
ATOM 614 C C . SER A 1 90 ? 0.315 -10.442 -4.899 1.00 96.19 90 SER A C 1
ATOM 616 O O . SER A 1 90 ? 0.764 -11.559 -4.652 1.00 96.19 90 SER A O 1
ATOM 618 N N . CYS A 1 91 ? 0.754 -9.335 -4.314 1.00 97.94 91 CYS A N 1
ATOM 619 C CA . CYS A 1 91 ? 1.779 -9.316 -3.282 1.00 97.94 91 CYS A CA 1
ATOM 620 C C . CYS A 1 91 ? 1.200 -8.691 -2.017 1.00 97.94 91 CYS A C 1
ATOM 622 O O . CYS A 1 91 ? 0.403 -7.759 -2.095 1.00 97.94 91 CYS A O 1
ATOM 624 N N . LYS A 1 92 ? 1.574 -9.228 -0.858 1.00 97.62 92 LYS A N 1
ATOM 625 C CA . LYS A 1 92 ? 1.052 -8.816 0.445 1.00 97.62 92 LYS A CA 1
ATOM 626 C C . LYS A 1 92 ? 2.127 -8.891 1.519 1.00 97.62 92 LYS A C 1
ATOM 628 O O . LYS A 1 92 ? 3.189 -9.487 1.324 1.00 97.62 92 LYS A O 1
ATOM 633 N N . VAL A 1 93 ? 1.838 -8.299 2.670 1.00 98.31 93 VAL A N 1
ATOM 634 C CA . VAL A 1 93 ? 2.755 -8.301 3.809 1.00 98.31 93 VAL A CA 1
ATOM 635 C C . VAL A 1 93 ? 2.668 -9.637 4.544 1.00 98.31 93 VAL A C 1
ATOM 637 O O . VAL A 1 93 ? 1.616 -9.994 5.066 1.00 98.31 93 VAL A O 1
ATOM 640 N N . ALA A 1 94 ? 3.781 -10.359 4.652 1.00 98.00 94 ALA A N 1
ATOM 641 C CA . ALA A 1 94 ? 3.873 -11.538 5.517 1.00 98.00 94 ALA A CA 1
ATOM 642 C C . ALA A 1 94 ? 3.980 -11.119 6.986 1.00 98.00 94 ALA A C 1
ATOM 644 O O . ALA A 1 94 ? 3.267 -11.623 7.851 1.00 98.00 94 ALA A O 1
ATOM 645 N N . ARG A 1 95 ? 4.917 -10.204 7.254 1.00 97.88 95 ARG A N 1
ATOM 646 C CA . ARG A 1 95 ? 5.185 -9.585 8.555 1.00 97.88 95 ARG A CA 1
ATOM 647 C C . ARG A 1 95 ? 6.072 -8.354 8.366 1.00 97.88 95 ARG A C 1
ATOM 649 O O . ARG A 1 95 ? 6.796 -8.268 7.377 1.00 97.88 95 ARG A O 1
ATOM 656 N N . TRP A 1 96 ? 6.090 -7.451 9.339 1.00 98.44 96 TRP A N 1
ATOM 657 C CA . TRP A 1 96 ? 7.116 -6.414 9.437 1.00 98.44 96 TRP A CA 1
ATOM 658 C C . TRP A 1 96 ? 7.589 -6.266 10.880 1.00 98.44 96 TRP A C 1
ATOM 660 O O . TRP A 1 96 ? 6.864 -6.597 11.817 1.00 98.44 96 TRP A O 1
ATOM 670 N N . GLY A 1 97 ? 8.818 -5.801 11.052 1.00 97.25 97 GLY A N 1
ATOM 671 C CA . GLY A 1 97 ? 9.424 -5.544 12.354 1.00 97.25 97 GLY A CA 1
ATOM 672 C C . GLY A 1 97 ? 10.908 -5.203 12.217 1.00 97.25 97 GLY A C 1
ATOM 673 O O . GLY A 1 97 ? 11.459 -5.303 11.120 1.00 97.25 97 GLY A O 1
ATOM 674 N N . PRO A 1 98 ? 11.578 -4.816 13.309 1.00 96.94 98 PRO A N 1
ATOM 675 C CA . PRO A 1 98 ? 13.015 -4.607 13.289 1.00 96.94 98 PRO A CA 1
ATOM 676 C C . PRO A 1 98 ? 13.740 -5.928 13.004 1.00 96.94 98 PRO A C 1
ATOM 678 O O . PRO A 1 98 ? 13.312 -6.995 13.453 1.00 96.94 98 PRO A O 1
ATOM 681 N N . SER A 1 99 ? 14.857 -5.859 12.281 1.00 96.50 99 SER A N 1
ATOM 682 C CA . SER A 1 99 ? 15.676 -7.032 11.993 1.00 96.50 99 SER A CA 1
ATOM 683 C C . SER A 1 99 ? 16.173 -7.674 13.296 1.00 96.50 99 SER A C 1
ATOM 685 O O . SER A 1 99 ? 16.721 -6.972 14.154 1.00 96.50 99 SER A O 1
ATOM 687 N N . PRO A 1 100 ? 16.070 -9.009 13.440 1.00 94.69 100 PRO A N 1
ATOM 688 C CA . PRO A 1 100 ? 16.609 -9.723 14.595 1.00 94.69 100 PRO A CA 1
ATOM 689 C C . PRO A 1 100 ? 18.133 -9.611 14.733 1.00 94.69 100 PRO A C 1
ATOM 691 O O . PRO A 1 100 ? 18.655 -9.730 15.838 1.00 94.69 100 PRO A O 1
ATOM 694 N N . SER A 1 101 ? 18.853 -9.410 13.624 1.00 95.38 101 SER A N 1
ATOM 695 C CA . SER A 1 101 ? 20.317 -9.286 13.615 1.00 95.38 101 SER A CA 1
ATOM 696 C C . SER A 1 101 ? 20.800 -7.840 13.726 1.00 95.38 101 SER A C 1
ATOM 698 O O . SER A 1 101 ? 21.949 -7.608 14.096 1.00 95.38 101 SER A O 1
ATOM 700 N N . ASN A 1 102 ? 19.939 -6.866 13.419 1.00 95.12 102 ASN A N 1
ATOM 701 C CA . ASN A 1 102 ? 20.228 -5.446 13.568 1.00 95.12 102 ASN A CA 1
ATOM 702 C C . ASN A 1 102 ? 18.928 -4.652 13.750 1.00 95.12 102 ASN A C 1
ATOM 704 O O . ASN A 1 102 ? 18.294 -4.249 12.776 1.00 95.12 102 ASN A O 1
ATOM 708 N N . SER A 1 103 ? 18.572 -4.352 14.997 1.00 94.88 103 SER A N 1
ATOM 709 C CA . SER A 1 103 ? 17.299 -3.708 15.330 1.00 94.88 103 SER A CA 1
ATOM 710 C C . SER A 1 103 ? 17.120 -2.292 14.773 1.00 94.88 103 SER A C 1
ATOM 712 O O . SER A 1 103 ? 16.027 -1.749 14.880 1.00 94.88 103 SER A O 1
ATOM 714 N N . THR A 1 104 ? 18.160 -1.683 14.191 1.00 95.88 104 THR A N 1
ATOM 715 C CA . THR A 1 104 ? 18.062 -0.378 13.510 1.00 95.88 104 THR A CA 1
ATOM 716 C C . THR A 1 104 ? 17.477 -0.483 12.101 1.00 95.88 104 THR A C 1
ATOM 718 O O . THR A 1 104 ? 17.075 0.524 11.525 1.00 95.88 104 THR A O 1
ATOM 721 N N . ILE A 1 105 ? 17.419 -1.688 11.529 1.00 97.56 105 ILE A N 1
ATOM 722 C CA . ILE A 1 105 ? 16.870 -1.942 10.197 1.00 97.56 105 ILE A CA 1
ATOM 723 C C . ILE A 1 105 ? 15.428 -2.398 10.355 1.00 97.56 105 ILE A C 1
ATOM 725 O O . ILE A 1 105 ? 15.170 -3.391 11.031 1.00 97.56 105 ILE A O 1
ATOM 729 N N . GLN A 1 106 ? 14.497 -1.724 9.689 1.00 98.06 106 GLN A N 1
ATOM 730 C CA . GLN A 1 106 ? 13.137 -2.224 9.556 1.00 98.06 106 GLN A CA 1
ATOM 731 C C . GLN A 1 106 ? 13.089 -3.259 8.433 1.00 98.06 106 GLN A C 1
ATOM 733 O O . GLN A 1 106 ? 13.499 -2.978 7.308 1.00 98.06 106 GLN A O 1
ATOM 738 N N . GLN A 1 107 ? 12.590 -4.454 8.733 1.00 98.44 107 GLN A N 1
ATOM 739 C CA . GLN A 1 107 ? 12.352 -5.508 7.757 1.00 98.44 107 GLN A CA 1
ATOM 740 C C . GLN A 1 107 ? 10.870 -5.593 7.426 1.00 98.44 107 GLN A C 1
ATOM 742 O O . GLN A 1 107 ? 10.020 -5.706 8.312 1.00 98.44 107 GLN A O 1
ATOM 747 N N . VAL A 1 108 ? 10.572 -5.572 6.132 1.00 98.75 108 VAL A N 1
ATOM 748 C CA . VAL A 1 108 ? 9.253 -5.884 5.588 1.00 98.75 108 VAL A CA 1
ATOM 749 C C . VAL A 1 108 ? 9.377 -7.181 4.807 1.00 98.75 108 VAL A C 1
ATOM 751 O O . VAL A 1 108 ? 10.056 -7.230 3.784 1.00 98.75 108 VAL A O 1
ATOM 754 N N . HIS A 1 109 ? 8.721 -8.229 5.289 1.00 98.50 109 HIS A N 1
ATOM 755 C CA . HIS A 1 109 ? 8.632 -9.489 4.570 1.00 98.50 109 HIS A CA 1
ATOM 756 C C . HIS A 1 109 ? 7.409 -9.464 3.660 1.00 98.50 109 HIS A C 1
ATOM 758 O O . HIS A 1 109 ? 6.290 -9.221 4.122 1.00 98.50 109 HIS A O 1
ATOM 764 N N . VAL A 1 110 ? 7.627 -9.734 2.380 1.00 98.62 110 VAL A N 1
ATOM 765 C CA . VAL A 1 110 ? 6.612 -9.709 1.328 1.00 98.62 110 VAL A CA 1
ATOM 766 C C . VAL A 1 110 ? 6.433 -11.111 0.771 1.00 98.62 110 VAL A C 1
ATOM 768 O O . VAL A 1 110 ? 7.414 -11.818 0.538 1.00 98.62 110 VAL A O 1
ATOM 771 N N . GLN A 1 111 ? 5.177 -11.490 0.540 1.00 97.94 111 GLN A N 1
ATOM 772 C CA . GLN A 1 111 ? 4.834 -12.708 -0.183 1.00 97.94 111 GLN A CA 1
ATOM 773 C C . GLN A 1 111 ? 4.016 -12.384 -1.420 1.00 97.94 111 GLN A C 1
ATOM 775 O O . GLN A 1 111 ? 3.058 -11.615 -1.342 1.00 97.94 111 GLN A O 1
ATOM 780 N N . CYS A 1 112 ? 4.367 -13.007 -2.536 1.00 98.19 112 CYS A N 1
ATOM 781 C CA . CYS A 1 112 ? 3.671 -12.872 -3.802 1.00 98.19 112 CYS A CA 1
ATOM 782 C C . CYS A 1 112 ? 3.069 -14.208 -4.236 1.00 98.19 112 CYS A C 1
ATOM 784 O O . CYS A 1 112 ? 3.681 -15.269 -4.103 1.00 98.19 112 CYS A O 1
ATOM 786 N N . PHE A 1 113 ? 1.858 -14.140 -4.781 1.00 97.88 113 PHE A N 1
ATOM 787 C CA . PHE A 1 113 ? 1.056 -15.286 -5.182 1.00 97.88 113 PHE A CA 1
ATOM 788 C C . PHE A 1 113 ? 0.455 -15.068 -6.569 1.00 97.88 113 PHE A C 1
ATOM 790 O O . PHE A 1 113 ? 0.062 -13.959 -6.930 1.00 97.88 113 PHE A O 1
ATOM 797 N N . THR A 1 114 ? 0.320 -16.151 -7.330 1.00 97.44 114 THR A N 1
ATOM 798 C CA . THR A 1 114 ? -0.524 -16.192 -8.529 1.00 97.44 114 THR A CA 1
ATOM 799 C C . THR A 1 114 ? -1.992 -15.963 -8.161 1.00 97.44 114 THR A C 1
ATOM 801 O O . THR A 1 114 ? -2.373 -16.042 -6.989 1.00 97.44 114 THR A O 1
ATOM 804 N N . ILE A 1 115 ? -2.856 -15.762 -9.161 1.00 95.38 115 ILE A N 1
ATOM 805 C CA . ILE A 1 115 ? -4.306 -15.646 -8.927 1.00 95.38 115 ILE A CA 1
ATOM 806 C C . ILE A 1 115 ? -4.902 -16.877 -8.229 1.00 95.38 115 ILE A C 1
ATOM 808 O O . ILE A 1 115 ? -5.804 -16.748 -7.414 1.00 95.38 115 ILE A O 1
ATOM 812 N N . SER A 1 116 ? -4.327 -18.059 -8.473 1.00 95.19 116 SER A N 1
ATOM 813 C CA . SER A 1 116 ? -4.723 -19.320 -7.831 1.00 95.19 116 SER A CA 1
ATOM 814 C C . SER A 1 116 ? -4.171 -19.513 -6.410 1.00 95.19 116 SER A C 1
ATOM 816 O O . SER A 1 116 ? -4.509 -20.490 -5.747 1.00 95.19 116 SER A O 1
ATOM 818 N N . GLY A 1 117 ? -3.311 -18.606 -5.934 1.00 96.00 117 GLY A N 1
ATOM 819 C CA . GLY A 1 117 ? -2.728 -18.664 -4.593 1.00 96.00 117 GLY A CA 1
ATOM 820 C C . GLY A 1 117 ? -1.410 -19.435 -4.474 1.00 96.00 117 GLY A C 1
ATOM 821 O O . GLY A 1 117 ? -0.930 -19.613 -3.356 1.00 96.00 117 GLY A O 1
ATOM 822 N N . ALA A 1 118 ? -0.812 -19.888 -5.582 1.00 97.06 118 ALA A N 1
ATOM 823 C CA . ALA A 1 118 ? 0.531 -20.479 -5.577 1.00 97.06 118 ALA A CA 1
ATOM 824 C C . ALA A 1 118 ? 1.617 -19.390 -5.438 1.00 97.06 118 ALA A C 1
ATOM 826 O O . ALA A 1 118 ? 1.495 -18.379 -6.134 1.00 97.06 118 ALA A O 1
ATOM 827 N N . PRO A 1 119 ? 2.666 -19.569 -4.611 1.00 97.06 119 PRO A N 1
ATOM 828 C CA . PRO A 1 119 ? 3.766 -18.607 -4.500 1.00 97.06 119 PRO A CA 1
ATOM 829 C C . PRO A 1 119 ? 4.474 -18.370 -5.840 1.00 97.06 119 PRO A C 1
ATOM 831 O O . PRO A 1 119 ? 4.694 -19.318 -6.597 1.00 97.06 119 PRO A O 1
ATOM 834 N N . VAL A 1 120 ? 4.826 -17.120 -6.146 1.00 97.50 120 VAL A N 1
ATOM 835 C CA . VAL A 1 120 ? 5.433 -16.745 -7.434 1.00 97.50 120 VAL A CA 1
ATOM 836 C C . VAL A 1 120 ? 6.327 -15.521 -7.302 1.00 97.50 120 VAL A C 1
ATOM 838 O O . VAL A 1 120 ? 5.968 -14.556 -6.632 1.00 97.50 120 VAL A O 1
ATOM 841 N N . ASP A 1 121 ? 7.473 -15.538 -7.979 1.00 97.75 121 ASP A N 1
ATOM 842 C CA . ASP A 1 121 ? 8.346 -14.371 -8.054 1.00 97.75 121 ASP A CA 1
ATOM 843 C C . ASP A 1 121 ? 7.650 -13.243 -8.827 1.00 97.75 121 ASP A C 1
ATOM 845 O O . ASP A 1 121 ? 7.103 -13.453 -9.913 1.00 97.75 121 ASP A O 1
ATOM 849 N N . SER A 1 122 ? 7.594 -12.039 -8.260 1.00 97.81 122 SER A N 1
ATOM 850 C CA . SER A 1 122 ? 6.872 -10.900 -8.843 1.00 97.81 122 SER A CA 1
ATOM 851 C C . SER A 1 122 ? 7.450 -9.577 -8.377 1.00 97.81 122 SER A C 1
ATOM 853 O O . SER A 1 122 ? 8.040 -9.492 -7.304 1.00 97.81 122 SER A O 1
ATOM 855 N N . GLN A 1 123 ? 7.287 -8.546 -9.201 1.00 98.50 123 GLN A N 1
ATOM 856 C CA . GLN A 1 123 ? 7.611 -7.178 -8.814 1.00 98.50 123 GLN A CA 1
ATOM 857 C C . GLN A 1 123 ? 6.512 -6.626 -7.903 1.00 98.50 123 GLN A C 1
ATOM 859 O O . GLN A 1 123 ? 5.357 -7.054 -7.974 1.00 98.50 123 GLN A O 1
ATOM 864 N N . TYR A 1 124 ? 6.865 -5.669 -7.052 1.00 98.69 124 TYR A N 1
ATOM 865 C CA . TYR A 1 124 ? 5.930 -5.048 -6.115 1.00 98.69 124 TYR A CA 1
ATOM 866 C C . TYR A 1 124 ? 6.435 -3.682 -5.645 1.00 98.69 124 TYR A C 1
ATOM 868 O O . TYR A 1 124 ? 7.623 -3.370 -5.747 1.00 98.69 124 TYR A O 1
ATOM 876 N N . THR A 1 125 ? 5.533 -2.870 -5.105 1.00 98.56 125 THR A N 1
ATOM 877 C CA . THR A 1 125 ? 5.863 -1.650 -4.367 1.00 98.56 125 THR A CA 1
ATOM 878 C C . THR A 1 125 ? 5.605 -1.855 -2.878 1.00 98.56 125 THR A C 1
ATOM 880 O O . THR A 1 125 ? 4.707 -2.598 -2.479 1.00 98.56 125 THR A O 1
ATOM 883 N N . VAL A 1 126 ? 6.409 -1.205 -2.042 1.00 98.69 126 VAL A N 1
ATOM 884 C CA . VAL A 1 126 ? 6.270 -1.184 -0.582 1.00 98.69 126 VAL A CA 1
ATOM 885 C C . VAL A 1 126 ? 6.224 0.258 -0.118 1.00 98.69 126 VAL A C 1
ATOM 887 O O . VAL A 1 126 ? 7.006 1.083 -0.584 1.00 98.69 126 VAL A O 1
ATOM 890 N N . SER A 1 127 ? 5.356 0.543 0.844 1.00 98.25 127 SER A N 1
ATOM 891 C CA . SER A 1 127 ? 5.358 1.782 1.614 1.00 98.25 127 SER A CA 1
ATOM 892 C C . SER A 1 127 ? 5.359 1.438 3.096 1.00 98.25 127 SER A C 1
ATOM 894 O O . SER A 1 127 ? 4.591 0.585 3.527 1.00 98.25 127 SER A O 1
ATOM 896 N N . PHE A 1 128 ? 6.212 2.093 3.874 1.00 98.25 128 PHE A N 1
ATOM 897 C CA . PHE A 1 128 ? 6.269 1.975 5.329 1.00 98.25 128 PHE A CA 1
ATOM 898 C C . PHE A 1 128 ? 6.186 3.363 5.950 1.00 98.25 128 PHE A C 1
ATOM 900 O O . PHE A 1 128 ? 6.866 4.283 5.497 1.00 98.25 128 PHE A O 1
ATOM 907 N N . THR A 1 129 ? 5.409 3.505 7.019 1.00 96.75 129 THR A N 1
ATOM 908 C CA . THR A 1 129 ? 5.458 4.703 7.856 1.00 96.75 129 THR A CA 1
ATOM 909 C C . THR A 1 129 ? 5.117 4.377 9.301 1.00 96.75 129 THR A C 1
ATOM 911 O O . THR A 1 129 ? 4.177 3.635 9.580 1.00 96.75 129 THR A O 1
ATOM 914 N N . ASN A 1 130 ? 5.868 4.956 10.231 1.00 95.44 130 ASN A N 1
ATOM 915 C CA . ASN A 1 130 ? 5.458 5.133 11.627 1.00 95.44 130 ASN A CA 1
ATOM 916 C C . ASN A 1 130 ? 5.301 6.631 11.964 1.00 95.44 130 ASN A C 1
ATOM 918 O O . ASN A 1 130 ? 5.196 7.009 13.132 1.00 95.44 130 ASN A O 1
ATOM 922 N N . GLN A 1 131 ? 5.286 7.475 10.930 1.00 92.19 131 GLN A N 1
ATOM 923 C CA . GLN A 1 131 ? 5.030 8.902 10.990 1.00 92.19 131 GLN A CA 1
ATOM 924 C C . GLN A 1 131 ? 3.544 9.179 10.753 1.00 92.19 131 GLN A C 1
ATOM 926 O O . GLN A 1 131 ? 2.892 8.541 9.929 1.00 92.19 131 GLN A O 1
ATOM 931 N N . LEU A 1 132 ? 3.016 10.158 11.484 1.00 92.00 132 LEU A N 1
ATOM 932 C CA . LEU A 1 132 ? 1.615 10.546 11.428 1.00 92.00 132 LEU A CA 1
ATOM 933 C C . LEU A 1 132 ? 1.474 11.948 10.829 1.00 92.00 132 LEU A C 1
ATOM 935 O O . LEU A 1 132 ? 2.087 12.898 11.318 1.00 92.00 132 LEU A O 1
ATOM 939 N N . GLY A 1 133 ? 0.661 12.067 9.780 1.00 89.31 133 GLY A N 1
ATOM 940 C CA . GLY A 1 133 ? 0.277 13.352 9.188 1.00 89.31 133 GLY A CA 1
ATOM 941 C C . GLY A 1 133 ? -0.925 14.019 9.889 1.00 89.31 133 GLY A C 1
ATOM 942 O O . GLY A 1 133 ? -1.556 13.410 10.753 1.00 89.31 133 GLY A O 1
ATOM 943 N N . PRO A 1 134 ? -1.301 15.258 9.506 1.00 86.44 134 PRO A N 1
ATOM 944 C CA . PRO A 1 134 ? -2.369 16.025 10.169 1.00 86.44 134 PRO A CA 1
ATOM 945 C C . PRO A 1 134 ? -3.778 15.424 10.060 1.00 86.44 134 PRO A C 1
ATOM 947 O O . PRO A 1 134 ? -4.582 15.550 10.981 1.00 86.44 134 PRO A O 1
ATOM 950 N N . LYS A 1 135 ? -4.095 14.773 8.939 1.00 89.00 135 LYS A N 1
ATOM 951 C CA . LYS A 1 135 ? -5.337 14.018 8.727 1.00 89.00 135 LYS A CA 1
ATOM 952 C C . LYS A 1 135 ? -4.969 12.656 8.159 1.00 89.00 135 LYS A C 1
ATOM 954 O O . LYS A 1 135 ? -5.131 12.376 6.979 1.00 89.00 135 LYS A O 1
ATOM 959 N N . HIS A 1 136 ? -4.342 11.854 9.004 1.00 92.88 136 HIS A N 1
ATOM 960 C CA . HIS A 1 136 ? -3.772 10.566 8.639 1.00 92.88 136 HIS A CA 1
ATOM 961 C C . HIS A 1 136 ? -4.039 9.583 9.766 1.00 92.88 136 HIS A C 1
ATOM 963 O O . HIS A 1 136 ? -4.103 9.963 10.940 1.00 92.88 136 HIS A O 1
ATOM 969 N N . ALA A 1 137 ? -4.223 8.328 9.401 1.00 96.38 137 ALA A N 1
ATOM 970 C CA . ALA A 1 137 ? -4.378 7.244 10.341 1.00 96.38 137 ALA A CA 1
ATOM 971 C C . ALA A 1 137 ? -3.882 5.948 9.730 1.00 96.38 137 ALA A C 1
ATOM 973 O O . ALA A 1 137 ? -3.828 5.785 8.514 1.00 96.38 137 ALA A O 1
ATOM 974 N N . TRP A 1 138 ? -3.562 5.000 10.591 1.00 97.50 138 TRP A N 1
ATOM 975 C CA . TRP A 1 138 ? -3.208 3.660 10.180 1.00 97.50 138 TRP A CA 1
ATOM 976 C C . TRP A 1 138 ? -3.476 2.675 11.307 1.00 97.50 138 TRP A C 1
ATOM 978 O O . TRP A 1 138 ? -3.559 3.042 12.483 1.00 97.50 138 TRP A O 1
ATOM 988 N N . LEU A 1 139 ? -3.643 1.410 10.943 1.00 98.44 139 LEU A N 1
ATOM 989 C CA . LEU A 1 139 ? -3.820 0.327 11.898 1.00 98.44 139 LEU A CA 1
ATOM 990 C C . LEU A 1 139 ? -3.461 -1.030 11.302 1.00 98.44 139 LEU A C 1
ATOM 992 O O . LEU A 1 139 ? -3.583 -1.251 10.099 1.00 98.44 139 LEU A O 1
ATOM 996 N N . TRP A 1 140 ? -3.118 -1.962 12.184 1.00 98.50 140 TRP A N 1
ATOM 997 C CA . TRP A 1 140 ? -3.016 -3.384 11.886 1.00 98.50 140 TRP A CA 1
ATOM 998 C C . TRP A 1 140 ? -4.147 -4.164 12.564 1.00 98.50 140 TRP A C 1
ATOM 1000 O O . TRP A 1 140 ? -4.170 -4.333 13.784 1.00 98.50 140 TRP A O 1
ATOM 1010 N N . ALA A 1 141 ? -5.088 -4.678 11.776 1.00 98.25 141 ALA A N 1
ATOM 1011 C CA . ALA A 1 141 ? -6.134 -5.568 12.254 1.00 98.25 141 ALA A CA 1
ATOM 1012 C C . ALA A 1 141 ? -5.550 -6.968 12.508 1.00 98.25 141 ALA A C 1
ATOM 1014 O O . ALA A 1 141 ? -5.536 -7.832 11.634 1.00 98.25 141 ALA A O 1
ATOM 1015 N N . ASN A 1 142 ? -5.036 -7.181 13.719 1.00 95.62 142 ASN A N 1
ATOM 1016 C CA . ASN A 1 142 ? -4.265 -8.370 14.088 1.00 95.62 142 ASN A CA 1
ATOM 1017 C C . ASN A 1 142 ? -5.081 -9.500 14.749 1.00 95.62 142 ASN A C 1
ATOM 1019 O O . ASN A 1 142 ? -4.499 -10.479 15.210 1.00 95.62 142 ASN A O 1
ATOM 1023 N N . GLN A 1 143 ? -6.408 -9.375 14.834 1.00 97.19 143 GLN A N 1
ATOM 1024 C CA . GLN A 1 143 ? -7.289 -10.376 15.446 1.00 97.19 143 GLN A CA 1
ATOM 1025 C C . GLN A 1 143 ? -8.315 -10.869 14.422 1.00 97.19 143 GLN A C 1
ATOM 1027 O O . GLN A 1 143 ? -9.473 -10.459 14.444 1.00 97.19 143 GLN A O 1
ATOM 1032 N N . ALA A 1 144 ? -7.878 -11.754 13.519 1.00 96.38 144 ALA A N 1
ATOM 1033 C CA . ALA A 1 144 ? -8.704 -12.260 12.418 1.00 96.38 144 ALA A CA 1
ATOM 1034 C C . ALA A 1 144 ? -10.058 -12.825 12.893 1.00 96.38 144 ALA A C 1
ATOM 1036 O O . ALA A 1 144 ? -11.085 -12.527 12.296 1.00 96.38 144 ALA A O 1
ATOM 1037 N N . SER A 1 145 ? -10.075 -13.559 14.008 1.00 95.38 145 SER A N 1
ATOM 1038 C CA . SER A 1 145 ? -11.291 -14.170 14.566 1.00 95.38 145 SER A CA 1
ATOM 1039 C C . SER A 1 145 ? -11.690 -13.560 15.914 1.00 95.38 145 SER A C 1
ATOM 1041 O O . SER A 1 145 ? -12.057 -14.278 16.846 1.00 95.38 145 SER A O 1
ATOM 1043 N N . ALA A 1 146 ? -11.594 -12.231 16.048 1.00 96.94 146 ALA A N 1
ATOM 1044 C CA . ALA A 1 146 ? -12.121 -11.523 17.218 1.00 96.94 146 ALA A CA 1
ATOM 1045 C C . ALA A 1 146 ? -13.619 -11.850 17.435 1.00 96.94 146 ALA A C 1
ATOM 1047 O O . ALA A 1 146 ? -14.322 -12.149 16.462 1.00 96.94 146 ALA A O 1
ATOM 1048 N N . PRO A 1 147 ? -14.146 -11.788 18.674 1.00 97.50 147 PRO A N 1
ATOM 1049 C CA . PRO A 1 147 ? -15.566 -12.021 18.929 1.00 97.50 147 PRO A CA 1
ATOM 1050 C C . PRO A 1 147 ? -16.465 -11.137 18.056 1.00 97.50 147 PRO A C 1
ATOM 1052 O O . PRO A 1 147 ? -16.260 -9.925 17.957 1.00 97.50 147 PRO A O 1
ATOM 1055 N N . LEU A 1 148 ? -17.476 -11.748 17.435 1.00 97.62 148 LEU A N 1
ATOM 1056 C CA . LEU A 1 148 ? -18.367 -11.052 16.509 1.00 97.62 148 LEU A CA 1
ATOM 1057 C C . LEU A 1 148 ? -19.096 -9.882 17.185 1.00 97.62 148 LEU A C 1
ATOM 1059 O O . LEU A 1 148 ? -19.569 -9.982 18.319 1.00 97.62 148 LEU A O 1
ATOM 1063 N N . GLY A 1 149 ? -19.205 -8.766 16.465 1.00 95.94 149 GLY A N 1
ATOM 1064 C CA . GLY A 1 149 ? -19.956 -7.576 16.868 1.00 95.94 149 GLY A CA 1
ATOM 1065 C C . GLY A 1 149 ? -19.312 -6.732 17.970 1.00 95.94 149 GLY A C 1
ATOM 1066 O O . GLY A 1 149 ? -19.815 -5.647 18.251 1.00 95.94 149 GLY A O 1
ATOM 1067 N N . SER A 1 150 ? -18.208 -7.185 18.570 1.00 96.19 150 SER A N 1
ATOM 1068 C CA . SER A 1 150 ? -17.496 -6.442 19.613 1.00 96.19 150 SER A CA 1
ATOM 1069 C C . SER A 1 150 ? -16.276 -5.727 19.024 1.00 96.19 150 SER A C 1
ATOM 1071 O O . SER A 1 150 ? -15.420 -6.390 18.433 1.00 96.19 150 SER A O 1
ATOM 1073 N N . PRO A 1 151 ? -16.167 -4.393 19.157 1.00 97.06 151 PRO A N 1
ATOM 1074 C CA . PRO A 1 151 ? -14.986 -3.681 18.701 1.00 97.06 151 PRO A CA 1
ATOM 1075 C C . PRO A 1 151 ? -13.786 -4.025 19.586 1.00 97.06 151 PRO A C 1
ATOM 1077 O O . PRO A 1 151 ? -13.895 -4.063 20.813 1.00 97.06 151 PRO A O 1
ATOM 1080 N N . TYR A 1 152 ? -12.626 -4.206 18.967 1.00 97.94 152 TYR A N 1
ATOM 1081 C CA . TYR A 1 152 ? -11.343 -4.271 19.658 1.00 97.94 152 TYR A CA 1
ATOM 1082 C C . TYR A 1 152 ? -10.428 -3.138 19.191 1.00 97.94 152 TYR A C 1
ATOM 1084 O O . TYR A 1 152 ? -10.585 -2.590 18.096 1.00 97.94 152 TYR A O 1
ATOM 1092 N N . GLN A 1 153 ? -9.464 -2.785 20.036 1.00 97.94 153 GLN A N 1
ATOM 1093 C CA . GLN A 1 153 ? -8.403 -1.841 19.700 1.00 97.94 153 GLN A CA 1
ATOM 1094 C C . GLN A 1 153 ? -7.180 -2.627 19.220 1.00 97.94 153 GLN A C 1
ATOM 1096 O O . GLN A 1 153 ? -6.714 -3.512 19.948 1.00 97.94 153 GLN A O 1
ATOM 1101 N N . PRO A 1 154 ? -6.640 -2.336 18.025 1.00 97.69 154 PRO A N 1
ATOM 1102 C CA . PRO A 1 154 ? -5.325 -2.826 17.645 1.00 97.69 154 PRO A CA 1
ATOM 1103 C C . PRO A 1 154 ? -4.257 -2.420 18.666 1.00 97.69 154 PRO A C 1
ATOM 1105 O O . PRO A 1 154 ? -4.407 -1.437 19.396 1.00 97.69 154 PRO A O 1
ATOM 1108 N N . ALA A 1 155 ? -3.156 -3.170 18.710 1.00 95.75 155 ALA A N 1
ATOM 1109 C CA . ALA A 1 155 ? -2.052 -2.872 19.618 1.00 95.75 155 ALA A CA 1
ATOM 1110 C C . ALA A 1 155 ? -1.539 -1.433 19.419 1.00 95.75 155 ALA A C 1
ATOM 1112 O O . ALA A 1 155 ? -1.413 -0.974 18.288 1.00 95.75 155 ALA A O 1
ATOM 1113 N N . ALA A 1 156 ? -1.203 -0.735 20.511 1.00 93.12 156 ALA A N 1
ATOM 1114 C CA . ALA A 1 156 ? -0.868 0.695 20.488 1.00 93.12 156 ALA A CA 1
ATOM 1115 C C . ALA A 1 156 ? 0.323 1.048 19.582 1.00 93.12 156 ALA A C 1
ATOM 1117 O O . ALA A 1 156 ? 0.327 2.096 18.951 1.00 93.12 156 ALA A O 1
ATOM 1118 N N . GLY A 1 157 ? 1.317 0.161 19.479 1.00 92.25 157 GLY A N 1
ATOM 1119 C CA . GLY A 1 157 ? 2.434 0.341 18.550 1.00 92.25 157 GLY A CA 1
ATOM 1120 C C . GLY A 1 157 ? 2.028 0.202 17.085 1.00 92.25 157 GLY A C 1
ATOM 1121 O O . GLY A 1 157 ? 2.769 0.650 16.226 1.00 92.25 157 GLY A O 1
ATOM 1122 N N . TYR A 1 158 ? 0.864 -0.386 16.800 1.00 97.00 158 TYR A N 1
ATOM 1123 C CA . TYR A 1 158 ? 0.396 -0.707 15.459 1.00 97.00 158 TYR A CA 1
ATOM 1124 C C . TYR A 1 158 ? -0.914 -0.005 15.070 1.00 97.00 158 TYR A C 1
ATOM 1126 O O . TYR A 1 158 ? -1.629 -0.477 14.185 1.00 97.00 158 TYR A O 1
ATOM 1134 N N . GLN A 1 159 ? -1.251 1.098 15.739 1.00 97.75 159 GLN A N 1
ATOM 1135 C CA . GLN A 1 159 ? -2.325 1.988 15.317 1.00 97.75 159 GLN A CA 1
ATOM 1136 C C . GLN A 1 159 ? -2.067 3.421 15.762 1.00 97.75 159 GLN A C 1
ATOM 1138 O O . GLN A 1 159 ? -1.601 3.656 16.875 1.00 97.75 159 GLN A O 1
ATOM 1143 N N . ALA A 1 160 ? -2.423 4.371 14.908 1.00 97.00 160 ALA A N 1
ATOM 1144 C CA . ALA A 1 160 ? -2.473 5.781 15.257 1.00 97.00 160 ALA A CA 1
ATOM 1145 C C . ALA A 1 160 ? -3.485 6.512 14.368 1.00 97.00 160 ALA A C 1
ATOM 1147 O O . ALA A 1 160 ? -3.825 6.059 13.275 1.00 97.00 160 ALA A O 1
ATOM 1148 N N . ASN A 1 161 ? -3.955 7.663 14.832 1.00 95.50 161 ASN A N 1
ATOM 1149 C CA . ASN A 1 161 ? -4.682 8.645 14.032 1.00 95.50 161 ASN A CA 1
ATOM 1150 C C . ASN A 1 161 ? -4.390 10.041 14.583 1.00 95.50 161 ASN A C 1
ATOM 1152 O O . ASN A 1 161 ? -3.982 10.193 15.740 1.00 95.50 161 ASN A O 1
ATOM 1156 N N . SER A 1 162 ? -4.615 11.064 13.766 1.00 92.38 162 SER A N 1
ATOM 1157 C CA . SER A 1 162 ? -4.275 12.446 14.110 1.00 92.38 162 SER A CA 1
ATOM 1158 C C . SER A 1 162 ? -5.066 13.052 15.276 1.00 92.38 162 SER A C 1
ATOM 1160 O O . SER A 1 162 ? -4.680 14.103 15.781 1.00 92.38 162 SER A O 1
ATOM 1162 N N . THR A 1 163 ? -6.129 12.399 15.759 1.00 93.31 163 THR A N 1
ATOM 1163 C CA . THR A 1 163 ? -6.855 12.836 16.967 1.00 93.31 163 THR A CA 1
ATOM 1164 C C . THR A 1 163 ? -6.214 12.341 18.266 1.00 93.31 163 THR A C 1
ATOM 1166 O O . THR A 1 163 ? -6.549 12.836 19.341 1.00 93.31 163 THR A O 1
ATOM 1169 N N . GLY A 1 164 ? -5.325 11.342 18.191 1.00 92.94 164 GLY A N 1
ATOM 1170 C CA . GLY A 1 164 ? -4.747 10.663 19.354 1.00 92.94 164 GLY A CA 1
ATOM 1171 C C . GLY A 1 164 ? -5.698 9.689 20.064 1.00 92.94 164 GLY A C 1
ATOM 1172 O O . GLY A 1 164 ? -5.303 9.053 21.041 1.00 92.94 164 GLY A O 1
ATOM 1173 N N . GLN A 1 165 ? -6.942 9.542 19.594 1.00 94.88 165 GLN A N 1
ATOM 1174 C CA . GLN A 1 165 ? -7.862 8.510 20.077 1.00 94.88 165 GLN A CA 1
ATOM 1175 C C . GLN A 1 165 ? -7.470 7.129 19.530 1.00 94.88 165 GLN A C 1
ATOM 1177 O O . GLN A 1 165 ? -6.592 7.011 18.682 1.00 94.88 165 GLN A O 1
ATOM 1182 N N . SER A 1 166 ? -8.105 6.055 20.004 1.00 96.31 166 SER A N 1
ATOM 1183 C CA . SER A 1 166 ? -7.826 4.707 19.489 1.00 96.31 166 SER A CA 1
ATOM 1184 C C . SER A 1 166 ? -8.682 4.371 18.273 1.00 96.31 166 SER A C 1
ATOM 1186 O O . SER A 1 166 ? -9.905 4.513 18.317 1.00 96.31 166 SER A O 1
ATOM 1188 N N . ASN A 1 167 ? -8.044 3.852 17.224 1.00 98.12 167 ASN A N 1
ATOM 1189 C CA . ASN A 1 167 ? -8.735 3.163 16.139 1.00 98.12 167 ASN A CA 1
ATOM 1190 C C . ASN A 1 167 ? -9.387 1.879 16.674 1.00 98.12 167 ASN A C 1
ATOM 1192 O O . ASN A 1 167 ? -8.888 1.263 17.621 1.00 98.12 167 ASN A O 1
ATOM 1196 N N . THR A 1 168 ? -10.482 1.447 16.051 1.00 98.12 168 THR A N 1
ATOM 1197 C CA . THR A 1 168 ? -11.144 0.184 16.408 1.00 98.12 168 THR A CA 1
ATOM 1198 C C . THR A 1 168 ? -11.473 -0.651 15.183 1.00 98.12 168 THR A C 1
ATOM 1200 O O . THR A 1 168 ? -11.674 -0.129 14.086 1.00 98.12 168 THR A O 1
ATOM 1203 N N . VAL A 1 169 ? -11.531 -1.965 15.386 1.00 98.62 169 VAL A N 1
ATOM 1204 C CA . VAL A 1 169 ? -11.940 -2.944 14.380 1.00 98.62 169 VAL A CA 1
ATOM 1205 C C . VAL A 1 169 ? -13.035 -3.817 14.979 1.00 98.62 169 VAL A C 1
ATOM 1207 O O . VAL A 1 169 ? -12.918 -4.285 16.107 1.00 98.62 169 VAL A O 1
ATOM 1210 N N . THR A 1 170 ? -14.116 -4.031 14.237 1.00 98.50 170 THR A N 1
ATOM 1211 C CA . THR A 1 170 ? -15.212 -4.930 14.611 1.00 98.50 170 THR A CA 1
ATOM 1212 C C . THR A 1 170 ? -15.302 -6.055 13.596 1.00 98.50 170 THR A C 1
ATOM 1214 O O . THR A 1 170 ? -15.609 -5.805 12.432 1.00 98.50 170 THR A O 1
ATOM 1217 N N . HIS A 1 171 ? -15.088 -7.294 14.032 1.00 98.38 171 HIS A N 1
ATOM 1218 C CA . HIS A 1 171 ? -15.369 -8.478 13.223 1.00 98.38 171 HIS A CA 1
ATOM 1219 C C . HIS A 1 171 ? -16.894 -8.674 13.148 1.00 98.38 171 HIS A C 1
ATOM 1221 O O . HIS A 1 171 ? -17.563 -8.762 14.178 1.00 98.38 171 HIS A O 1
ATOM 1227 N N . ARG A 1 172 ? -17.480 -8.634 11.948 1.00 97.38 172 ARG A N 1
ATOM 1228 C CA . ARG A 1 172 ? -18.943 -8.589 11.742 1.00 97.38 172 ARG A CA 1
ATOM 1229 C C . ARG A 1 172 ? -19.514 -9.971 11.468 1.00 97.38 172 ARG A C 1
ATOM 1231 O O . ARG A 1 172 ? -20.486 -10.371 12.100 1.00 97.38 172 ARG A O 1
ATOM 1238 N N . THR A 1 173 ? -18.894 -10.668 10.530 1.00 97.31 173 THR A N 1
ATOM 1239 C CA . THR A 1 173 ? -19.141 -12.056 10.127 1.00 97.31 173 THR A CA 1
ATOM 1240 C C . THR A 1 173 ? -17.823 -12.601 9.594 1.00 97.31 173 THR A C 1
ATOM 1242 O O . THR A 1 173 ? -16.917 -11.806 9.356 1.00 97.31 173 THR A O 1
ATOM 1245 N N . THR A 1 174 ? -17.741 -13.904 9.313 1.00 97.62 174 THR A N 1
ATOM 1246 C CA . THR A 1 174 ? -16.536 -14.503 8.725 1.00 97.62 174 THR A CA 1
ATOM 1247 C C . THR A 1 174 ? -15.999 -13.681 7.553 1.00 97.62 174 THR A C 1
ATOM 1249 O O . THR A 1 174 ? -16.737 -13.406 6.603 1.00 97.62 174 THR A O 1
ATOM 1252 N N . GLY A 1 175 ? -14.737 -13.269 7.654 1.00 96.88 175 GLY A N 1
ATOM 1253 C CA . GLY A 1 175 ? -14.018 -12.471 6.664 1.00 96.88 175 GLY A CA 1
ATOM 1254 C C . GLY A 1 175 ? -14.527 -11.049 6.441 1.00 96.88 175 GLY A C 1
ATOM 1255 O O . GLY A 1 175 ? -14.075 -10.408 5.500 1.00 96.88 175 GLY A O 1
ATOM 1256 N N . VAL A 1 176 ? -15.443 -10.533 7.264 1.00 97.31 176 VAL A N 1
ATOM 1257 C CA . VAL A 1 176 ? -16.005 -9.182 7.120 1.00 97.31 176 VAL A CA 1
ATOM 1258 C C . VAL A 1 176 ? -15.730 -8.356 8.367 1.00 97.31 176 VAL A C 1
ATOM 1260 O O . VAL A 1 176 ? -16.127 -8.718 9.479 1.00 97.31 176 VAL A O 1
ATOM 1263 N N . TYR A 1 177 ? -15.113 -7.194 8.177 1.00 98.25 177 TYR A N 1
ATOM 1264 C CA . TYR A 1 177 ? -14.669 -6.323 9.261 1.00 98.25 177 TYR A CA 1
ATOM 1265 C C . TYR A 1 177 ? -15.132 -4.894 9.030 1.00 98.25 177 TYR A C 1
ATOM 1267 O O . TYR A 1 177 ? -15.163 -4.432 7.897 1.00 98.25 177 TYR A O 1
ATOM 1275 N N . ARG A 1 178 ? -15.432 -4.176 10.113 1.00 97.62 178 ARG A N 1
ATOM 1276 C CA . ARG A 1 178 ? -15.586 -2.721 10.095 1.00 97.62 178 ARG A CA 1
ATOM 1277 C C . ARG A 1 178 ? -14.444 -2.071 10.849 1.00 97.62 178 ARG A C 1
ATOM 1279 O O . ARG A 1 178 ? -14.275 -2.316 12.042 1.00 97.62 178 ARG A O 1
ATOM 1286 N N . VAL A 1 179 ? -13.715 -1.214 10.161 1.00 97.75 179 VAL A N 1
ATOM 1287 C CA . VAL A 1 179 ? -12.724 -0.301 10.717 1.00 97.75 179 VAL A CA 1
ATOM 1288 C C . VAL A 1 179 ? -13.402 1.016 11.074 1.00 97.75 179 VAL A C 1
ATOM 1290 O O . VAL A 1 179 ? -14.236 1.505 10.315 1.00 97.75 179 VAL A O 1
ATOM 1293 N N . SER A 1 180 ? -13.033 1.590 12.218 1.00 96.56 180 SER A N 1
ATOM 1294 C CA . SER A 1 180 ? -13.412 2.943 12.620 1.00 96.56 180 SER A CA 1
ATOM 1295 C C . SER A 1 180 ? -12.174 3.719 13.046 1.00 96.56 180 SER A C 1
ATOM 1297 O O . SER A 1 180 ? -11.496 3.343 14.009 1.00 96.56 180 SER A O 1
ATOM 1299 N N . VAL A 1 181 ? -11.912 4.817 12.345 1.00 95.50 181 VAL A N 1
ATOM 1300 C CA . VAL A 1 181 ? -10.837 5.768 12.626 1.00 95.50 181 VAL A CA 1
ATOM 1301 C C . VAL A 1 181 ? -11.467 7.050 13.162 1.00 95.50 181 VAL A C 1
ATOM 1303 O O . VAL A 1 181 ? -12.208 7.705 12.429 1.00 95.50 181 VAL A O 1
ATOM 1306 N N . PRO A 1 182 ? -11.203 7.430 14.422 1.00 94.38 182 PRO A N 1
ATOM 1307 C CA . PRO A 1 182 ? -11.605 8.730 14.932 1.00 94.38 182 PRO A CA 1
ATOM 1308 C C . PRO A 1 182 ? -10.963 9.868 14.136 1.00 94.38 182 PRO A C 1
ATOM 1310 O O . PRO A 1 182 ? -9.763 9.848 13.856 1.00 94.38 182 PRO A O 1
ATOM 1313 N N . VAL A 1 183 ? -11.769 10.871 13.799 1.00 89.75 183 VAL A N 1
ATOM 1314 C CA . VAL A 1 183 ? -11.349 12.050 13.034 1.00 89.75 183 VAL A CA 1
ATOM 1315 C C . VAL A 1 183 ? -11.912 13.321 13.662 1.00 89.75 183 VAL A C 1
ATOM 1317 O O . VAL A 1 183 ? -12.950 13.305 14.323 1.00 89.75 183 VAL A O 1
ATOM 1320 N N . SER A 1 184 ? -11.226 14.444 13.457 1.00 83.31 184 SER A N 1
ATOM 1321 C CA . SER A 1 184 ? -11.702 15.768 13.855 1.00 83.31 184 SER A CA 1
ATOM 1322 C C . SER A 1 184 ? -11.496 16.761 12.715 1.00 83.31 184 SER A C 1
ATOM 1324 O O . SER A 1 184 ? -10.548 16.643 11.942 1.00 83.31 184 SER A O 1
ATOM 1326 N N . ASN A 1 185 ? -12.397 17.740 12.596 1.00 71.06 185 ASN A N 1
ATOM 1327 C CA . ASN A 1 185 ? -12.303 18.819 11.604 1.00 71.06 185 ASN A CA 1
ATOM 1328 C C . ASN A 1 185 ? -12.202 18.344 10.134 1.00 71.06 185 ASN A C 1
ATOM 1330 O O . ASN A 1 185 ? -11.568 19.006 9.312 1.00 71.06 185 ASN A O 1
ATOM 1334 N N . VAL A 1 186 ? -12.825 17.210 9.790 1.00 69.06 186 VAL A N 1
ATOM 1335 C CA . VAL A 1 186 ? -12.855 16.680 8.409 1.00 69.06 186 VAL A CA 1
ATOM 1336 C C . VAL A 1 186 ? -14.082 17.124 7.602 1.00 69.06 186 VAL A C 1
ATOM 1338 O O . VAL A 1 186 ? -14.129 16.924 6.394 1.00 69.06 186 VAL A O 1
ATOM 1341 N N . GLY A 1 187 ? -15.066 17.772 8.238 1.00 70.94 187 GLY A N 1
ATOM 1342 C CA . GLY A 1 187 ? -16.308 18.174 7.568 1.00 70.94 187 GLY A CA 1
ATOM 1343 C C . GLY A 1 187 ? -17.104 16.963 7.068 1.00 70.94 187 GLY A C 1
ATOM 1344 O O . GLY A 1 187 ? -17.221 15.977 7.788 1.00 70.94 187 GLY A O 1
ATOM 1345 N N . SER A 1 188 ? -17.656 17.047 5.854 1.00 62.94 188 SER A N 1
ATOM 1346 C CA . SER A 1 188 ? -18.335 15.944 5.148 1.00 62.94 188 SER A CA 1
ATOM 1347 C C . SER A 1 188 ? -17.442 15.274 4.092 1.00 62.94 188 SER A C 1
ATOM 1349 O O . SER A 1 188 ? -17.954 14.705 3.130 1.00 62.94 188 SER A O 1
ATOM 1351 N N . SER A 1 189 ? -16.120 15.426 4.200 1.00 68.38 189 SER A N 1
ATOM 1352 C CA . SER A 1 189 ? -15.165 14.893 3.224 1.00 68.38 189 SER A CA 1
ATOM 1353 C C . SER A 1 189 ? -14.804 13.456 3.565 1.00 68.38 189 SER A C 1
ATOM 1355 O O . SER A 1 189 ? -14.357 13.205 4.679 1.00 68.38 189 SER A O 1
ATOM 1357 N N . PHE A 1 190 ? -14.953 12.541 2.611 1.00 72.12 190 PHE A N 1
ATOM 1358 C CA . PHE A 1 190 ? -14.376 11.198 2.700 1.00 72.12 190 PHE A CA 1
ATOM 1359 C C . PHE A 1 190 ? -12.865 11.308 2.490 1.00 72.12 190 PHE A C 1
ATOM 1361 O O . PHE A 1 190 ? -12.436 12.246 1.843 1.00 72.12 190 PHE A O 1
ATOM 1368 N N . GLY A 1 191 ? -12.039 10.433 3.054 1.00 80.81 191 GLY A N 1
ATOM 1369 C CA . GLY A 1 191 ? -10.602 10.409 2.730 1.00 80.81 191 GLY A CA 1
ATOM 1370 C C . GLY A 1 191 ? -10.230 9.240 1.823 1.00 80.81 191 GLY A C 1
ATOM 1371 O O . GLY A 1 191 ? -11.074 8.428 1.451 1.00 80.81 191 GLY A O 1
ATOM 1372 N N . HIS A 1 192 ? -8.943 9.126 1.516 1.00 88.12 192 HIS A N 1
ATOM 1373 C CA . HIS A 1 192 ? -8.356 7.999 0.799 1.00 88.12 192 HIS A CA 1
ATOM 1374 C C . HIS A 1 192 ? -8.043 6.844 1.734 1.00 88.12 192 HIS A C 1
ATOM 1376 O O . HIS A 1 192 ? -7.494 7.051 2.819 1.00 88.12 192 HIS A O 1
ATOM 1382 N N . TRP A 1 193 ? -8.321 5.630 1.274 1.00 91.62 193 TRP A N 1
ATOM 1383 C CA . TRP A 1 193 ? -8.016 4.399 1.986 1.00 91.62 193 TRP A CA 1
ATOM 1384 C C . TRP A 1 193 ? -7.100 3.507 1.151 1.00 91.62 193 TRP A C 1
ATOM 1386 O O . TRP A 1 193 ? -7.347 3.265 -0.025 1.00 91.62 193 TRP A O 1
ATOM 1396 N N . GLU A 1 194 ? -6.082 2.952 1.799 1.00 94.62 194 GLU A N 1
ATOM 1397 C CA . GLU A 1 194 ? -5.279 1.853 1.266 1.00 94.62 194 GLU A CA 1
ATOM 1398 C C . GLU A 1 194 ? -5.324 0.665 2.224 1.00 94.62 194 GLU A C 1
ATOM 1400 O O . GLU A 1 194 ? -5.388 0.832 3.448 1.00 94.62 194 GLU A O 1
ATOM 1405 N N . ILE A 1 195 ? -5.242 -0.538 1.666 1.00 96.00 195 ILE A N 1
ATOM 1406 C CA . ILE A 1 195 ? -5.257 -1.800 2.393 1.00 96.00 195 ILE A CA 1
ATOM 1407 C C . ILE A 1 195 ? -4.215 -2.762 1.828 1.00 96.00 195 ILE A C 1
ATOM 1409 O O . ILE A 1 195 ? -3.986 -2.849 0.627 1.00 96.00 195 ILE A O 1
ATOM 1413 N N . THR A 1 196 ? -3.622 -3.567 2.702 1.00 97.19 196 THR A N 1
ATOM 1414 C CA . THR A 1 196 ? -2.910 -4.778 2.296 1.00 97.19 196 THR A CA 1
ATOM 1415 C C . THR A 1 196 ? -3.262 -5.915 3.247 1.00 97.19 196 THR A C 1
ATOM 1417 O O . THR A 1 196 ? -3.363 -5.727 4.464 1.00 97.19 196 THR A O 1
ATOM 1420 N N . ALA A 1 197 ? -3.483 -7.112 2.706 1.00 97.69 197 ALA A N 1
ATOM 1421 C CA . ALA A 1 197 ? -3.682 -8.296 3.532 1.00 97.69 197 ALA A CA 1
ATOM 1422 C C . ALA A 1 197 ? -2.391 -8.627 4.301 1.00 97.69 197 ALA A C 1
ATOM 1424 O O . ALA A 1 197 ? -1.284 -8.350 3.839 1.00 97.69 197 ALA A O 1
ATOM 1425 N N . TYR A 1 198 ? -2.529 -9.262 5.460 1.00 98.38 198 TYR A N 1
ATOM 1426 C CA . TYR A 1 198 ? -1.411 -9.584 6.338 1.00 98.38 198 TYR A CA 1
ATOM 1427 C C . TYR A 1 198 ? -1.332 -11.077 6.656 1.00 98.38 198 TYR A C 1
ATOM 1429 O O . TYR A 1 198 ? -2.351 -11.736 6.865 1.00 98.38 198 TYR A O 1
ATOM 1437 N N . GLY A 1 199 ? -0.108 -11.587 6.767 1.00 97.62 199 GLY A N 1
ATOM 1438 C CA . GLY A 1 199 ? 0.199 -12.946 7.200 1.00 97.62 199 GLY A CA 1
ATOM 1439 C C . GLY A 1 199 ? 0.708 -13.826 6.063 1.00 97.62 199 GLY A C 1
ATOM 1440 O O . GLY A 1 199 ? 0.771 -13.408 4.909 1.00 97.62 199 GLY A O 1
ATOM 1441 N N . THR A 1 200 ? 1.077 -15.062 6.401 1.00 94.69 200 THR A N 1
ATOM 1442 C CA . THR A 1 200 ? 1.725 -16.003 5.470 1.00 94.69 200 THR A CA 1
ATOM 1443 C C . THR A 1 200 ? 0.761 -16.760 4.549 1.00 94.69 200 THR A C 1
ATOM 1445 O O . THR A 1 200 ? 1.187 -17.606 3.766 1.00 94.69 200 THR A O 1
ATOM 1448 N N . GLY A 1 201 ? -0.546 -16.547 4.709 1.00 95.19 201 GLY A N 1
ATOM 1449 C CA . GLY A 1 201 ? -1.572 -17.128 3.847 1.00 95.19 201 GLY A CA 1
ATOM 1450 C C . GLY A 1 201 ? -1.750 -16.332 2.553 1.00 95.19 201 GLY A C 1
ATOM 1451 O O . GLY A 1 201 ? -1.258 -15.209 2.415 1.00 95.19 201 GLY A O 1
ATOM 1452 N N . ASN A 1 202 ? -2.478 -16.903 1.597 1.00 95.62 202 ASN A N 1
ATOM 1453 C CA . ASN A 1 202 ? -2.704 -16.326 0.266 1.00 95.62 202 ASN A CA 1
ATOM 1454 C C . ASN A 1 202 ? -4.044 -15.577 0.145 1.00 95.62 202 ASN A C 1
ATOM 1456 O O . ASN A 1 202 ? -4.501 -15.280 -0.961 1.00 95.62 202 ASN A O 1
ATOM 1460 N N . GLU A 1 203 ? -4.670 -15.265 1.279 1.00 95.62 203 GLU A N 1
ATOM 1461 C CA . GLU A 1 203 ? -5.905 -14.493 1.350 1.00 95.62 203 GLU A CA 1
ATOM 1462 C C . GLU A 1 203 ? -5.649 -13.042 0.940 1.00 95.62 203 GLU A C 1
ATOM 1464 O O . GLU A 1 203 ? -4.575 -12.475 1.185 1.00 95.62 203 GLU A O 1
ATOM 1469 N N . ARG A 1 204 ? -6.674 -12.433 0.356 1.00 94.12 204 ARG A N 1
ATOM 1470 C CA . ARG A 1 204 ? -6.704 -11.047 -0.113 1.00 94.12 204 ARG A CA 1
ATOM 1471 C C . ARG A 1 204 ? -7.760 -10.304 0.685 1.00 94.12 204 ARG A C 1
ATOM 1473 O O . ARG A 1 204 ? -8.785 -10.889 1.005 1.00 94.12 204 ARG A O 1
ATOM 1480 N N . CYS A 1 205 ? -7.536 -9.032 0.980 1.00 95.56 205 CYS A N 1
ATOM 1481 C CA . CYS A 1 205 ? -8.523 -8.187 1.641 1.00 95.56 205 CYS A CA 1
ATOM 1482 C C . CYS A 1 205 ? -8.746 -6.944 0.788 1.00 95.56 205 CYS A C 1
ATOM 1484 O O . CYS A 1 205 ? -7.782 -6.339 0.321 1.00 95.56 205 CYS A O 1
ATOM 1486 N N . VAL A 1 206 ? -10.010 -6.596 0.575 1.00 93.06 206 VAL A N 1
ATOM 1487 C CA . VAL A 1 206 ? -10.437 -5.464 -0.252 1.00 93.06 206 VAL A CA 1
ATOM 1488 C C . VAL A 1 206 ? -11.326 -4.534 0.558 1.00 93.06 206 VAL A C 1
ATOM 1490 O O . VAL A 1 206 ? -11.989 -4.960 1.510 1.00 93.06 206 VAL A O 1
ATOM 1493 N N . ILE A 1 207 ? -11.348 -3.260 0.175 1.00 91.69 207 ILE A N 1
ATOM 1494 C CA . ILE A 1 207 ? -12.262 -2.279 0.755 1.00 91.69 207 ILE A CA 1
ATOM 1495 C C . ILE A 1 207 ? -13.601 -2.451 0.042 1.00 91.69 207 ILE A C 1
ATOM 1497 O O . ILE A 1 207 ? -13.732 -2.147 -1.138 1.00 91.69 207 ILE A O 1
ATOM 1501 N N . ASN A 1 208 ? -14.608 -2.965 0.735 1.00 90.06 208 ASN A N 1
ATOM 1502 C CA . ASN A 1 208 ? -15.928 -3.158 0.145 1.00 90.06 208 ASN A CA 1
ATOM 1503 C C . ASN A 1 208 ? -16.709 -1.843 0.108 1.00 90.06 208 ASN A C 1
ATOM 1505 O O . ASN A 1 208 ? -17.268 -1.476 -0.920 1.00 90.06 208 ASN A O 1
ATOM 1509 N N . GLN A 1 209 ? -16.748 -1.134 1.235 1.00 87.31 209 GLN A N 1
ATOM 1510 C CA . GLN A 1 209 ? -17.467 0.130 1.379 1.00 87.31 209 GLN A CA 1
ATOM 1511 C C . GLN A 1 209 ? -16.731 1.035 2.361 1.00 87.31 209 GLN A C 1
ATOM 1513 O O . GLN A 1 209 ? -16.035 0.555 3.248 1.00 87.31 209 GLN A O 1
ATOM 1518 N N . PHE A 1 210 ? -16.917 2.341 2.242 1.00 85.88 210 PHE A N 1
ATOM 1519 C CA . PHE A 1 210 ? -16.470 3.314 3.231 1.00 85.88 210 PHE A CA 1
ATOM 1520 C C . PHE A 1 210 ? -17.614 4.270 3.561 1.00 85.88 210 PHE A C 1
ATOM 1522 O O . PHE A 1 210 ? -18.626 4.337 2.859 1.00 85.88 210 PHE A O 1
ATOM 1529 N N . GLY A 1 211 ? -17.495 4.959 4.686 1.00 85.06 211 GLY A N 1
ATOM 1530 C CA . GLY A 1 211 ? -18.545 5.823 5.195 1.00 85.06 211 GLY A CA 1
ATOM 1531 C C . GLY A 1 211 ? -18.071 6.676 6.358 1.00 85.06 211 GLY A C 1
ATOM 1532 O O . GLY A 1 211 ? -16.907 6.651 6.738 1.00 85.06 211 GLY A O 1
ATOM 1533 N N . GLN A 1 212 ? -19.002 7.405 6.957 1.00 85.31 212 GLN A N 1
ATOM 1534 C CA . GLN A 1 212 ? -18.744 8.279 8.097 1.00 85.31 212 GLN A CA 1
ATOM 1535 C C . GLN A 1 212 ? -19.752 8.008 9.214 1.00 85.31 212 GLN A C 1
ATOM 1537 O O . GLN A 1 212 ? -20.850 7.499 8.973 1.00 85.31 212 GLN A O 1
ATOM 1542 N N . SER A 1 213 ? -19.387 8.353 10.447 1.00 83.94 213 SER A N 1
ATOM 1543 C CA . SER A 1 213 ? -20.266 8.282 11.616 1.00 83.94 213 SER A CA 1
ATOM 1544 C C . SER A 1 213 ? -20.213 9.574 12.429 1.00 83.94 213 SER A C 1
ATOM 1546 O O . SER A 1 213 ? -19.154 10.184 12.570 1.00 83.94 213 SER A O 1
ATOM 1548 N N . GLY A 1 214 ? -21.358 9.950 13.010 1.00 74.31 214 GLY A N 1
ATOM 1549 C CA . GLY A 1 214 ? -21.533 11.160 13.820 1.00 74.31 214 GLY A CA 1
ATOM 1550 C C . GLY A 1 214 ? -22.001 12.382 13.021 1.00 74.31 214 GLY A C 1
ATOM 1551 O O . GLY A 1 214 ? -21.765 12.486 11.821 1.00 74.31 214 GLY A O 1
ATOM 1552 N N . ILE A 1 215 ? -22.684 13.312 13.701 1.00 72.94 215 ILE A N 1
ATOM 1553 C CA . ILE A 1 215 ? -22.992 14.661 13.196 1.00 72.94 215 ILE A CA 1
ATOM 1554 C C . ILE A 1 215 ? -22.650 15.665 14.319 1.00 72.94 215 ILE A C 1
ATOM 1556 O O . ILE A 1 215 ? -23.372 15.688 15.319 1.00 72.94 215 ILE A O 1
ATOM 1560 N N . PRO A 1 216 ? -21.574 16.477 14.201 1.00 77.56 216 PRO A N 1
ATOM 1561 C CA . PRO A 1 216 ? -20.573 16.473 13.123 1.00 77.56 216 PRO A CA 1
ATOM 1562 C C . PRO A 1 216 ? -19.826 15.133 13.031 1.00 77.56 216 PRO A C 1
ATOM 1564 O O . PRO A 1 216 ? -19.836 14.362 13.989 1.00 77.56 216 PRO A O 1
ATOM 1567 N N . VAL A 1 217 ? -19.199 14.851 11.884 1.00 81.00 217 VAL A N 1
ATOM 1568 C CA . VAL A 1 217 ? -18.457 13.598 11.664 1.00 81.00 217 VAL A CA 1
ATOM 1569 C C . VAL A 1 217 ? -17.374 13.438 12.730 1.00 81.00 217 VAL A C 1
ATOM 1571 O O . VAL A 1 217 ? -16.548 14.331 12.929 1.00 81.00 217 VAL A O 1
ATOM 1574 N N . THR A 1 218 ? -17.388 12.293 13.411 1.00 87.06 218 THR A N 1
ATOM 1575 C CA . THR A 1 218 ? -16.424 11.928 14.457 1.00 87.06 218 THR A CA 1
ATOM 1576 C C . THR A 1 218 ? -15.587 10.712 14.088 1.00 87.06 218 THR A C 1
ATOM 1578 O O . THR A 1 218 ? -14.589 10.427 14.751 1.00 87.06 218 THR A O 1
ATOM 1581 N N . SER A 1 219 ? -15.975 9.949 13.065 1.00 90.38 219 SER A N 1
ATOM 1582 C CA . SER A 1 219 ? -15.205 8.794 12.604 1.00 90.38 219 SER A CA 1
ATOM 1583 C C . SER A 1 219 ? -15.383 8.530 11.117 1.00 90.38 219 SER A C 1
ATOM 1585 O O . SER A 1 219 ? -16.499 8.590 10.600 1.00 90.38 219 SER A O 1
ATOM 1587 N N . GLU A 1 220 ? -14.279 8.158 10.478 1.00 91.50 220 GLU A N 1
ATOM 1588 C CA . GLU A 1 220 ? -14.243 7.527 9.162 1.00 91.50 220 GLU A CA 1
ATOM 1589 C C . GLU A 1 220 ? -14.367 6.014 9.333 1.00 91.50 220 GLU A C 1
ATOM 1591 O O . GLU A 1 220 ? -13.765 5.417 10.234 1.00 91.50 220 GLU A O 1
ATOM 1596 N N . LEU A 1 221 ? -15.163 5.393 8.472 1.00 93.31 221 LEU A N 1
ATOM 1597 C CA . LEU A 1 221 ? -15.463 3.972 8.493 1.00 93.31 221 LEU A CA 1
ATOM 1598 C C . LEU A 1 221 ? -15.014 3.321 7.188 1.00 93.31 221 LEU A C 1
ATOM 1600 O O . LEU A 1 221 ? -15.253 3.865 6.114 1.00 93.31 221 LEU A O 1
ATOM 1604 N N . ALA A 1 222 ? -14.462 2.115 7.287 1.00 93.19 222 ALA A N 1
ATOM 1605 C CA . ALA A 1 222 ? -14.218 1.248 6.140 1.00 93.19 222 ALA A CA 1
ATOM 1606 C C . ALA A 1 222 ? -14.671 -0.181 6.456 1.00 93.19 222 ALA A C 1
ATOM 1608 O O . ALA A 1 222 ? -14.295 -0.754 7.479 1.00 93.19 222 ALA A O 1
ATOM 1609 N N . ASP A 1 223 ? -15.484 -0.753 5.579 1.00 94.62 223 ASP A N 1
ATOM 1610 C CA . ASP A 1 223 ? -15.845 -2.161 5.584 1.00 94.62 223 ASP A CA 1
ATOM 1611 C C . ASP A 1 223 ? -14.874 -2.933 4.697 1.00 94.62 223 ASP A C 1
ATOM 1613 O O . ASP A 1 223 ? -14.719 -2.650 3.508 1.00 94.62 223 ASP A O 1
ATOM 1617 N N . VAL A 1 224 ? -14.240 -3.935 5.288 1.00 96.38 224 VAL A N 1
ATOM 1618 C CA . VAL A 1 224 ? -13.249 -4.799 4.654 1.00 96.38 224 VAL A CA 1
ATOM 1619 C C . VAL A 1 224 ? -13.850 -6.177 4.458 1.00 96.38 224 VAL A C 1
ATOM 1621 O O . VAL A 1 224 ? -14.497 -6.710 5.363 1.00 96.38 224 VAL A O 1
ATOM 1624 N N . VAL A 1 225 ? -13.593 -6.768 3.294 1.00 96.94 225 VAL A N 1
ATOM 1625 C CA . VAL A 1 225 ? -13.909 -8.169 3.010 1.00 96.94 225 VAL A CA 1
ATOM 1626 C C . VAL A 1 225 ? -12.615 -8.893 2.660 1.00 96.94 225 VAL A C 1
ATOM 1628 O O . VAL A 1 225 ? -11.879 -8.467 1.772 1.00 96.94 225 VAL A O 1
ATOM 1631 N N . CYS A 1 226 ? -12.338 -9.982 3.368 1.00 97.25 226 CYS A N 1
ATOM 1632 C CA . CYS A 1 226 ? -11.196 -10.852 3.140 1.00 97.25 226 CYS A CA 1
ATOM 1633 C C . CYS A 1 226 ? -11.645 -12.173 2.512 1.00 97.25 226 CYS A C 1
ATOM 1635 O O . CYS A 1 226 ? -12.641 -12.778 2.915 1.00 97.25 226 CYS A O 1
ATOM 1637 N N . LEU A 1 227 ? -10.918 -12.596 1.482 1.00 96.19 227 LEU A N 1
ATOM 1638 C CA . LEU A 1 227 ? -11.299 -13.649 0.551 1.00 96.19 227 LEU A CA 1
ATOM 1639 C C . LEU A 1 227 ? -10.104 -14.570 0.298 1.00 96.19 227 LEU A C 1
ATOM 1641 O O . LEU A 1 227 ? -8.965 -14.128 0.140 1.00 96.19 227 LEU A O 1
ATOM 1645 N N . THR A 1 228 ? -10.372 -15.866 0.217 1.00 96.38 228 THR A N 1
ATOM 1646 C CA . THR A 1 228 ? -9.435 -16.847 -0.342 1.00 96.38 228 THR A CA 1
ATOM 1647 C C . THR A 1 228 ? -9.187 -16.556 -1.831 1.00 96.38 228 THR A C 1
ATOM 1649 O O . THR A 1 228 ? -10.006 -15.884 -2.464 1.00 96.38 228 THR A O 1
ATOM 1652 N N . PRO A 1 229 ? -8.130 -17.114 -2.452 1.00 94.75 229 PRO A N 1
ATOM 1653 C CA . PRO A 1 229 ? -7.917 -16.997 -3.900 1.00 94.75 229 PRO A CA 1
ATOM 1654 C C . PRO A 1 229 ? -9.114 -17.455 -4.750 1.00 94.75 229 PRO A C 1
ATOM 1656 O O . PRO A 1 229 ? -9.352 -16.927 -5.830 1.00 94.75 229 PRO A O 1
ATOM 1659 N N . ALA A 1 230 ? -9.903 -18.409 -4.243 1.00 92.56 230 ALA A N 1
ATOM 1660 C CA . ALA A 1 230 ? -11.113 -18.904 -4.896 1.00 92.56 230 ALA A CA 1
ATOM 1661 C C . ALA A 1 230 ? -12.348 -17.995 -4.704 1.00 92.56 230 ALA A C 1
ATOM 1663 O O . ALA A 1 230 ? -13.418 -18.311 -5.219 1.00 92.56 230 ALA A O 1
ATOM 1664 N N . GLY A 1 231 ? -12.232 -16.893 -3.954 1.00 92.69 231 GLY A N 1
ATOM 1665 C CA . GLY A 1 231 ? -13.320 -15.941 -3.705 1.00 92.69 231 GLY A CA 1
ATOM 1666 C C . GLY A 1 231 ? -14.249 -16.294 -2.538 1.00 92.69 231 GLY A C 1
ATOM 1667 O O . GLY A 1 231 ? -15.266 -15.636 -2.354 1.00 92.69 231 GLY A O 1
ATOM 1668 N N . ALA A 1 232 ? -13.937 -17.315 -1.733 1.00 95.00 232 ALA A N 1
ATOM 1669 C CA . ALA A 1 232 ? -14.691 -17.587 -0.505 1.00 95.00 232 ALA A CA 1
ATOM 1670 C C . ALA A 1 232 ? -14.260 -16.636 0.620 1.00 95.00 232 ALA A C 1
ATOM 1672 O O . ALA A 1 232 ? -13.057 -16.444 0.805 1.00 95.00 232 ALA A O 1
ATOM 1673 N N . VAL A 1 233 ? -15.213 -16.088 1.383 1.00 96.62 233 VAL A N 1
ATOM 1674 C CA . VAL A 1 233 ? -14.921 -15.243 2.556 1.00 96.62 233 VAL A CA 1
ATOM 1675 C C . VAL A 1 233 ? -14.133 -16.016 3.615 1.00 96.62 233 VAL A C 1
ATOM 1677 O O . VAL A 1 233 ? -14.412 -17.188 3.874 1.00 96.62 233 VAL A O 1
ATOM 1680 N N . VAL A 1 234 ? -13.137 -15.368 4.216 1.00 97.56 234 VAL A N 1
ATOM 1681 C CA . VAL A 1 234 ? -12.226 -15.986 5.188 1.00 97.56 234 VAL A CA 1
ATOM 1682 C C . VAL A 1 234 ? -11.740 -14.964 6.203 1.00 97.56 234 VAL A C 1
ATOM 1684 O O . VAL A 1 234 ? -11.429 -13.829 5.844 1.00 97.56 234 VAL A O 1
ATOM 1687 N N . ASP A 1 235 ? -11.650 -15.374 7.467 1.00 98.38 235 ASP A N 1
ATOM 1688 C CA . ASP A 1 235 ? -11.052 -14.545 8.507 1.00 98.38 235 ASP A CA 1
ATOM 1689 C C . ASP A 1 235 ? -9.567 -14.336 8.209 1.00 98.38 235 ASP A C 1
ATOM 1691 O O . ASP A 1 235 ? -8.800 -15.296 8.119 1.00 98.38 235 ASP A O 1
ATOM 1695 N N . ALA A 1 236 ? -9.147 -13.082 8.082 1.00 97.94 236 ALA A N 1
ATOM 1696 C CA . ALA A 1 236 ? -7.762 -12.736 7.811 1.00 97.94 236 ALA A CA 1
ATOM 1697 C C . ALA A 1 236 ? -7.381 -11.420 8.488 1.00 97.94 236 ALA A C 1
ATOM 1699 O O . ALA A 1 236 ? -8.221 -10.611 8.881 1.00 97.94 236 ALA A O 1
ATOM 1700 N N . MET A 1 237 ? -6.077 -11.220 8.633 1.00 98.50 237 MET A N 1
ATOM 1701 C CA . MET A 1 237 ? -5.511 -9.971 9.126 1.00 98.50 237 MET A CA 1
ATOM 1702 C C . MET A 1 237 ? -5.218 -9.035 7.956 1.00 98.50 237 MET A C 1
ATOM 1704 O O . MET A 1 237 ? -4.971 -9.478 6.833 1.00 98.50 237 MET A O 1
ATOM 1708 N N . PHE A 1 238 ? -5.172 -7.736 8.230 1.00 98.50 238 PHE A N 1
ATOM 1709 C CA . PHE A 1 238 ? -4.837 -6.717 7.237 1.00 98.50 238 PHE A CA 1
ATOM 1710 C C . PHE A 1 238 ? -4.247 -5.475 7.907 1.00 98.50 238 PHE A C 1
ATOM 1712 O O . PHE A 1 238 ? -4.488 -5.215 9.088 1.00 98.50 238 PHE A O 1
ATOM 1719 N N . ALA A 1 239 ? -3.467 -4.709 7.154 1.00 98.38 239 ALA A N 1
ATOM 1720 C CA . ALA A 1 239 ? -3.030 -3.372 7.531 1.00 98.38 239 ALA A CA 1
ATOM 1721 C C . ALA A 1 239 ? -3.731 -2.347 6.637 1.00 98.38 239 ALA A C 1
ATOM 1723 O O . ALA A 1 239 ? -3.979 -2.613 5.460 1.00 98.38 239 ALA A O 1
ATOM 1724 N N . MET A 1 240 ? -4.074 -1.195 7.207 1.00 97.19 240 MET A N 1
ATOM 1725 C CA . MET A 1 240 ? -4.748 -0.116 6.492 1.00 97.19 240 MET A CA 1
ATOM 1726 C C . MET A 1 240 ? -4.150 1.233 6.835 1.00 97.19 240 MET A C 1
ATOM 1728 O O . MET A 1 240 ? -3.679 1.454 7.955 1.00 97.19 240 MET A O 1
ATOM 1732 N N . THR A 1 241 ? -4.256 2.137 5.870 1.00 96.75 241 THR A N 1
ATOM 1733 C CA . THR A 1 241 ? -3.941 3.552 6.019 1.00 96.75 241 THR A CA 1
ATOM 1734 C C . THR A 1 241 ? -5.112 4.374 5.508 1.00 96.75 241 THR A C 1
ATOM 1736 O O . THR A 1 241 ? -5.677 4.067 4.461 1.00 96.75 241 THR A O 1
ATOM 1739 N N . TRP A 1 242 ? -5.442 5.433 6.238 1.00 94.75 242 TRP A N 1
ATOM 1740 C CA . TRP A 1 242 ? -6.371 6.472 5.822 1.00 94.75 242 TRP A CA 1
ATOM 1741 C C . TRP A 1 242 ? -5.652 7.814 5.744 1.00 94.75 242 TRP A C 1
ATOM 1743 O O . TRP A 1 242 ? -4.807 8.122 6.593 1.00 94.75 242 TRP A O 1
ATOM 1753 N N . VAL A 1 243 ? -5.996 8.632 4.754 1.00 91.19 243 VAL A N 1
ATOM 1754 C CA . VAL A 1 243 ? -5.471 9.990 4.630 1.00 91.19 243 VAL A CA 1
ATOM 1755 C C . VAL A 1 243 ? -6.487 10.941 4.013 1.00 91.19 243 VAL A C 1
ATOM 1757 O O . VAL A 1 243 ? -7.192 10.591 3.077 1.00 91.19 243 VAL A O 1
ATOM 1760 N N . LEU A 1 244 ? -6.510 12.178 4.497 1.00 86.50 244 LEU A N 1
ATOM 1761 C CA . LEU A 1 244 ? -7.188 13.303 3.865 1.00 86.50 244 LEU A CA 1
ATOM 1762 C C . LEU A 1 244 ? -6.160 14.422 3.630 1.00 86.50 244 LEU A C 1
ATOM 1764 O O . LEU A 1 244 ? -5.303 14.666 4.476 1.00 86.50 244 LEU A O 1
ATOM 1768 N N . ASP A 1 245 ? -6.227 15.086 2.474 1.00 78.25 245 ASP A N 1
ATOM 1769 C CA . ASP A 1 245 ? -5.327 16.188 2.087 1.00 78.25 245 ASP A CA 1
ATOM 1770 C C . ASP A 1 245 ? -3.812 15.887 2.231 1.00 78.25 245 ASP A C 1
ATOM 1772 O O . ASP A 1 245 ? -3.038 16.721 2.710 1.00 78.25 245 ASP A O 1
ATOM 1776 N N . GLY A 1 246 ? -3.374 14.675 1.871 1.00 83.94 246 GLY A N 1
ATOM 1777 C CA . GLY A 1 246 ? -2.020 14.194 2.153 1.00 83.94 246 GLY A CA 1
ATOM 1778 C C . GLY A 1 246 ? -1.603 12.967 1.338 1.00 83.94 246 GLY A C 1
ATOM 1779 O O . GLY A 1 246 ? -2.167 12.676 0.288 1.00 83.94 246 GLY A O 1
ATOM 1780 N N . ASN A 1 247 ? -0.624 12.218 1.851 1.00 88.94 247 ASN A N 1
ATOM 1781 C CA . ASN A 1 247 ? -0.229 10.913 1.316 1.00 88.94 247 ASN A CA 1
ATOM 1782 C C . ASN A 1 247 ? -0.234 9.820 2.389 1.00 88.94 247 ASN A C 1
ATOM 1784 O O . ASN A 1 247 ? -0.224 10.078 3.594 1.00 88.94 247 ASN A O 1
ATOM 1788 N N . VAL A 1 248 ? -0.176 8.575 1.926 1.00 92.44 248 VAL A N 1
ATOM 1789 C CA . VAL A 1 248 ? -0.215 7.367 2.761 1.00 92.44 248 VAL A CA 1
ATOM 1790 C C . VAL A 1 248 ? 0.981 7.240 3.713 1.00 92.44 248 VAL A C 1
ATOM 1792 O O . VAL A 1 248 ? 0.906 6.475 4.672 1.00 92.44 248 VAL A O 1
ATOM 1795 N N . LEU A 1 249 ? 2.062 8.003 3.507 1.00 93.88 249 LEU A N 1
ATOM 1796 C CA . LEU A 1 249 ? 3.217 8.037 4.407 1.00 93.88 249 LEU A CA 1
ATOM 1797 C C . LEU A 1 249 ? 3.076 9.060 5.546 1.00 93.88 249 LEU A C 1
ATOM 1799 O O . LEU A 1 249 ? 3.893 9.044 6.466 1.00 93.88 249 LEU A O 1
ATOM 1803 N N . GLY A 1 250 ? 2.073 9.945 5.508 1.00 89.94 250 GLY A N 1
ATOM 1804 C CA . GLY A 1 250 ? 1.942 11.037 6.478 1.00 89.94 250 GLY A CA 1
ATOM 1805 C C . GLY A 1 250 ? 3.020 12.120 6.317 1.00 89.94 250 GLY A C 1
ATOM 1806 O O . GLY A 1 250 ? 3.321 12.848 7.266 1.00 89.94 250 GLY A O 1
ATOM 1807 N N . LEU A 1 251 ? 3.631 12.208 5.130 1.00 86.94 251 LEU A N 1
ATOM 1808 C CA . LEU A 1 251 ? 4.652 13.203 4.800 1.00 86.94 251 LEU A CA 1
ATOM 1809 C C . LEU A 1 251 ? 4.017 14.547 4.403 1.00 86.94 251 LEU A C 1
ATOM 1811 O O . LEU A 1 251 ? 2.915 14.557 3.849 1.00 86.94 251 LEU A O 1
ATOM 1815 N N . PRO A 1 252 ? 4.710 15.680 4.626 1.00 78.88 252 PRO A N 1
ATOM 1816 C CA . PRO A 1 252 ? 4.245 16.981 4.161 1.00 78.88 252 PRO A CA 1
ATOM 1817 C C . PRO A 1 252 ? 4.127 17.005 2.632 1.00 78.88 252 PRO A C 1
ATOM 1819 O O . PRO A 1 252 ? 5.055 16.642 1.906 1.00 78.88 252 PRO A O 1
ATOM 1822 N N . VAL A 1 253 ? 2.969 17.448 2.154 1.00 74.81 253 VAL A N 1
ATOM 1823 C CA . VAL A 1 253 ? 2.651 17.559 0.728 1.00 74.81 253 VAL A CA 1
ATOM 1824 C C . VAL A 1 253 ? 3.013 18.934 0.184 1.00 74.81 253 VAL A C 1
ATOM 1826 O O . VAL A 1 253 ? 3.023 19.929 0.912 1.00 74.81 253 VAL A O 1
ATOM 1829 N N . TRP A 1 254 ? 3.308 18.996 -1.112 1.00 68.69 254 TRP A N 1
ATOM 1830 C CA . TRP A 1 254 ? 3.608 20.252 -1.790 1.00 68.69 254 TRP A CA 1
ATOM 1831 C C . TRP A 1 254 ? 2.372 21.174 -1.851 1.00 68.69 254 TRP A C 1
ATOM 1833 O O . TRP A 1 254 ? 1.376 20.861 -2.502 1.00 68.69 254 TRP A O 1
ATOM 1843 N N . GLN A 1 255 ? 2.447 22.325 -1.169 1.00 58.88 255 GLN A N 1
ATOM 1844 C CA . GLN A 1 255 ? 1.481 23.434 -1.257 1.00 58.88 255 GLN A CA 1
ATOM 1845 C C . GLN A 1 255 ? 2.208 24.763 -1.536 1.00 58.88 255 GLN A C 1
ATOM 1847 O O . GLN A 1 255 ? 2.097 25.726 -0.779 1.00 58.88 255 GLN A O 1
ATOM 1852 N N . GLY A 1 256 ? 3.026 24.809 -2.593 1.00 55.69 256 GLY A N 1
ATOM 1853 C CA . GLY A 1 256 ? 3.716 26.039 -3.010 1.00 55.69 256 GLY A CA 1
ATOM 1854 C C . GLY A 1 256 ? 4.920 26.463 -2.153 1.00 55.69 256 GLY A C 1
ATOM 1855 O O . GLY A 1 256 ? 5.472 27.538 -2.373 1.00 55.69 256 GLY A O 1
ATOM 1856 N N . SER A 1 257 ? 5.378 25.634 -1.212 1.00 43.84 257 SER A N 1
ATOM 1857 C CA . SER A 1 257 ? 6.678 25.777 -0.545 1.00 43.84 257 SER A CA 1
ATOM 1858 C C . SER A 1 257 ? 7.621 24.688 -1.066 1.00 43.84 257 SER A C 1
ATOM 1860 O O . SER A 1 257 ? 7.271 23.510 -1.096 1.00 43.84 257 SER A O 1
ATOM 1862 N N . GLY A 1 258 ? 8.793 25.084 -1.567 1.00 48.34 258 GLY A N 1
ATOM 1863 C CA . GLY A 1 258 ? 9.665 24.271 -2.432 1.00 48.34 258 GLY A CA 1
ATOM 1864 C C . GLY A 1 258 ? 10.391 23.082 -1.792 1.00 48.34 258 GLY A C 1
ATOM 1865 O O . GLY A 1 258 ? 11.492 22.793 -2.225 1.00 48.34 258 GLY A O 1
ATOM 1866 N N . ASN A 1 259 ? 9.817 22.437 -0.771 1.00 54.12 259 ASN A N 1
ATOM 1867 C CA . ASN A 1 259 ? 10.460 21.408 0.056 1.00 54.12 259 ASN A CA 1
ATOM 1868 C C . ASN A 1 259 ? 9.473 20.279 0.455 1.00 54.12 259 ASN A C 1
ATOM 1870 O O . ASN A 1 259 ? 9.494 19.830 1.602 1.00 54.12 259 ASN A O 1
ATOM 1874 N N . GLY A 1 260 ? 8.537 19.880 -0.417 1.00 61.94 260 GLY A N 1
ATOM 1875 C CA . GLY A 1 260 ? 7.492 18.874 -0.133 1.00 61.94 260 GLY A CA 1
ATOM 1876 C C . GLY A 1 260 ? 7.521 17.674 -1.088 1.00 61.94 260 GLY A C 1
ATOM 1877 O O . GLY A 1 260 ? 8.270 17.676 -2.062 1.00 61.94 260 GLY A O 1
ATOM 1878 N N . TYR A 1 261 ? 6.694 16.657 -0.821 1.00 71.62 261 TYR A N 1
ATOM 1879 C CA . TYR A 1 261 ? 6.496 15.518 -1.730 1.00 71.62 261 TYR A CA 1
ATOM 1880 C C . TYR A 1 261 ? 5.274 15.789 -2.623 1.00 71.62 261 TYR A C 1
ATOM 1882 O O . TYR A 1 261 ? 4.195 16.062 -2.075 1.00 71.62 261 TYR A O 1
ATOM 1890 N N . PRO A 1 262 ? 5.384 15.717 -3.965 1.00 70.50 262 PRO A N 1
ATOM 1891 C CA . PRO A 1 262 ? 4.200 15.724 -4.807 1.00 70.50 262 PRO A CA 1
ATOM 1892 C C . PRO A 1 262 ? 3.416 14.455 -4.487 1.00 70.50 262 PRO A C 1
ATOM 1894 O O . PRO A 1 262 ? 3.972 13.380 -4.244 1.00 70.50 262 PRO A O 1
ATOM 1897 N N . SER A 1 263 ? 2.112 14.595 -4.328 1.00 78.44 263 SER A N 1
ATOM 1898 C CA . SER A 1 263 ? 1.270 13.499 -3.877 1.00 78.44 263 SER A CA 1
ATOM 1899 C C . SER A 1 263 ? -0.105 13.649 -4.465 1.00 78.44 263 SER A C 1
ATOM 1901 O O . SER A 1 263 ? -0.638 14.758 -4.535 1.00 78.44 263 SER A O 1
ATOM 1903 N N . MET A 1 264 ? -0.681 12.522 -4.841 1.00 79.94 264 MET A N 1
ATOM 1904 C CA . MET A 1 264 ? -2.064 12.470 -5.253 1.00 79.94 264 MET A CA 1
ATOM 1905 C C . MET A 1 264 ? -2.717 11.191 -4.781 1.00 79.94 264 MET A C 1
ATOM 1907 O O . MET A 1 264 ? -2.047 10.180 -4.562 1.00 79.94 264 MET A O 1
ATOM 1911 N N . TYR A 1 265 ? -4.033 11.243 -4.683 1.00 80.94 265 TYR A N 1
ATOM 1912 C CA . TYR A 1 265 ? -4.835 10.046 -4.686 1.00 80.94 265 TYR A CA 1
ATOM 1913 C C . TYR A 1 265 ? -6.139 10.264 -5.435 1.00 80.94 265 TYR A C 1
ATOM 1915 O O . TYR A 1 265 ? -6.625 11.391 -5.555 1.00 80.94 265 TYR A O 1
ATOM 1923 N N . VAL A 1 266 ? -6.692 9.178 -5.957 1.00 83.31 266 VAL A N 1
ATOM 1924 C CA . VAL A 1 266 ? -7.977 9.187 -6.651 1.00 83.31 266 VAL A CA 1
ATOM 1925 C C . VAL A 1 266 ? -8.669 7.842 -6.494 1.00 83.31 266 VAL A C 1
ATOM 1927 O O . VAL A 1 266 ? -8.016 6.795 -6.434 1.00 83.31 266 VAL A O 1
ATOM 1930 N N . GLU A 1 267 ? -9.995 7.885 -6.477 1.00 78.62 267 GLU A N 1
ATOM 1931 C CA . GLU A 1 267 ? -10.852 6.712 -6.551 1.00 78.62 267 GLU A CA 1
ATOM 1932 C C . GLU A 1 267 ? -11.519 6.606 -7.928 1.00 78.62 267 GLU A C 1
ATOM 1934 O O . GLU A 1 267 ? -12.061 7.575 -8.450 1.00 78.62 267 GLU A O 1
ATOM 1939 N N . SER A 1 268 ? -11.537 5.405 -8.504 1.00 75.56 268 SER A N 1
ATOM 1940 C CA . SER A 1 268 ? -12.421 5.058 -9.618 1.00 75.56 268 SER A CA 1
ATOM 1941 C C . SER A 1 268 ? -13.678 4.381 -9.119 1.00 75.56 268 SER A C 1
ATOM 1943 O O . SER A 1 268 ? -13.579 3.464 -8.321 1.00 75.56 268 SER A O 1
ATOM 1945 N N . ASN A 1 269 ? -14.842 4.708 -9.682 1.00 69.94 269 ASN A N 1
ATOM 1946 C CA . ASN A 1 269 ? -16.070 3.929 -9.470 1.00 69.94 269 ASN A CA 1
ATOM 1947 C C . ASN A 1 269 ? -16.115 2.625 -10.300 1.00 69.94 269 ASN A C 1
ATOM 1949 O O . ASN A 1 269 ? -17.149 1.963 -10.377 1.00 69.94 269 ASN A O 1
ATOM 1953 N N . GLY A 1 270 ? -15.017 2.286 -10.981 1.00 64.56 270 GLY A N 1
ATOM 1954 C CA . GLY A 1 270 ? -14.829 1.051 -11.735 1.00 64.56 270 GLY A CA 1
ATOM 1955 C C . GLY A 1 270 ? -15.518 0.989 -13.096 1.00 64.56 270 GLY A C 1
ATOM 1956 O O . GLY A 1 270 ? -15.091 0.206 -13.940 1.00 64.56 270 GLY A O 1
ATOM 1957 N N . GLN A 1 271 ? -16.527 1.815 -13.378 1.00 63.62 271 GLN A N 1
ATOM 1958 C CA . GLN A 1 271 ? -17.338 1.657 -14.596 1.00 63.62 271 GLN A CA 1
ATOM 1959 C C . GLN A 1 271 ? -17.333 2.857 -15.543 1.00 63.62 271 GLN A C 1
ATOM 1961 O O . GLN A 1 271 ? -17.733 2.704 -16.698 1.00 63.62 271 GLN A O 1
ATOM 1966 N N . ALA A 1 272 ? -16.861 4.027 -15.111 1.00 63.53 272 ALA A N 1
ATOM 1967 C CA . ALA A 1 272 ? -16.861 5.220 -15.948 1.00 63.53 272 ALA A CA 1
ATOM 1968 C C . ALA A 1 272 ? -15.547 5.997 -15.856 1.00 63.53 272 ALA A C 1
ATOM 1970 O O . ALA A 1 272 ? -14.993 6.201 -14.774 1.00 63.53 272 ALA A O 1
ATOM 1971 N N . SER A 1 273 ? -15.089 6.484 -17.012 1.00 79.50 273 SER A N 1
ATOM 1972 C CA . SER A 1 273 ? -14.087 7.542 -17.038 1.00 79.50 273 SER A CA 1
ATOM 1973 C C . SER A 1 273 ? -14.665 8.781 -16.364 1.00 79.50 273 SER A C 1
ATOM 1975 O O . SER A 1 273 ? -15.811 9.153 -16.632 1.00 79.50 273 SER A O 1
ATOM 1977 N N . HIS A 1 274 ? -13.893 9.420 -15.498 1.00 77.38 274 HIS A N 1
ATOM 1978 C CA . HIS A 1 274 ? -14.336 10.615 -14.798 1.00 77.38 274 HIS A CA 1
ATOM 1979 C C . HIS A 1 274 ? -13.173 11.578 -14.572 1.00 77.38 274 HIS A C 1
ATOM 1981 O O . HIS A 1 274 ? -12.007 11.186 -14.508 1.00 77.38 274 HIS A O 1
ATOM 1987 N N . THR A 1 275 ? -13.529 12.851 -14.449 1.00 76.56 275 THR A N 1
ATOM 1988 C CA . THR A 1 275 ? -12.619 13.933 -14.088 1.00 76.56 275 THR A CA 1
ATOM 1989 C C . THR A 1 275 ? -13.105 14.523 -12.781 1.00 76.56 275 THR A C 1
ATOM 1991 O O . THR A 1 275 ? -14.279 14.879 -12.669 1.00 76.56 275 THR A O 1
ATOM 1994 N N . ALA A 1 276 ? -12.210 14.648 -11.812 1.00 70.25 276 ALA A N 1
ATOM 1995 C CA . ALA A 1 276 ? -12.486 15.276 -10.533 1.00 70.25 276 ALA A CA 1
ATOM 1996 C C . ALA A 1 276 ? -11.469 16.392 -10.304 1.00 70.25 276 ALA A C 1
ATOM 1998 O O . ALA A 1 276 ? -10.262 16.171 -10.413 1.00 70.25 276 ALA A O 1
ATOM 1999 N N . ALA A 1 277 ? -11.949 17.594 -9.984 1.00 65.12 277 ALA A N 1
ATOM 2000 C CA . ALA A 1 277 ? -11.055 18.629 -9.487 1.00 65.12 277 ALA A CA 1
ATOM 2001 C C . ALA A 1 277 ? -10.743 18.324 -8.020 1.00 65.12 277 ALA A C 1
ATOM 2003 O O . ALA A 1 277 ? -11.659 18.019 -7.247 1.00 65.12 277 ALA A O 1
ATOM 2004 N N . SER A 1 278 ? -9.466 18.410 -7.650 1.00 61.41 278 SER A N 1
ATOM 2005 C CA . SER A 1 278 ? -8.946 18.119 -6.306 1.00 61.41 278 SER A CA 1
ATOM 2006 C C . SER A 1 278 ? -9.591 18.947 -5.183 1.00 61.41 278 SER A C 1
ATOM 2008 O O . SER A 1 278 ? -9.376 18.661 -4.014 1.00 61.41 278 SER A O 1
ATOM 2010 N N . ASP A 1 279 ? -10.327 20.004 -5.527 1.00 58.53 279 ASP A N 1
ATOM 2011 C CA . ASP A 1 279 ? -11.030 20.922 -4.627 1.00 58.53 279 ASP A CA 1
ATOM 2012 C C . ASP A 1 279 ? -12.567 20.769 -4.652 1.00 58.53 279 ASP A C 1
ATOM 2014 O O . ASP A 1 279 ? -13.261 21.421 -3.873 1.00 58.53 279 ASP A O 1
ATOM 2018 N N . SER A 1 280 ? -13.114 19.926 -5.539 1.00 48.28 280 SER A N 1
ATOM 2019 C CA . SER A 1 280 ? -14.545 19.936 -5.899 1.00 48.28 280 SER A CA 1
ATOM 2020 C C . SER A 1 280 ? -15.333 18.683 -5.507 1.00 48.28 280 SER A C 1
ATOM 2022 O O . SER A 1 280 ? -16.563 18.697 -5.560 1.00 48.28 280 SER A O 1
ATOM 2024 N N . SER A 1 281 ? -14.659 17.604 -5.099 1.00 49.78 281 SER A N 1
ATOM 2025 C CA . SER A 1 281 ? -15.310 16.411 -4.542 1.00 49.78 281 SER A CA 1
ATOM 2026 C C . SER A 1 281 ? -15.066 16.331 -3.037 1.00 49.78 281 SER A C 1
ATOM 2028 O O . SER A 1 281 ? -14.004 16.756 -2.586 1.00 49.78 281 SER A O 1
ATOM 2030 N N . PRO A 1 282 ? -16.001 15.786 -2.238 1.00 52.16 282 PRO A N 1
ATOM 2031 C CA . PRO A 1 282 ? -15.795 15.573 -0.807 1.00 52.16 282 PRO A CA 1
ATOM 2032 C C . PRO A 1 282 ? -14.695 14.514 -0.564 1.00 52.16 282 PRO A C 1
ATOM 2034 O O . PRO A 1 282 ? -14.987 13.352 -0.315 1.00 52.16 282 PRO A O 1
ATOM 2037 N N . GLY A 1 283 ? -13.430 14.929 -0.686 1.00 58.38 283 GLY A N 1
ATOM 2038 C CA . GLY A 1 283 ? -12.183 14.322 -0.201 1.00 58.38 283 GLY A CA 1
ATOM 2039 C C . GLY A 1 283 ? -11.708 12.959 -0.744 1.00 58.38 283 GLY A C 1
ATOM 2040 O O . GLY A 1 283 ? -10.668 12.486 -0.300 1.00 58.38 283 GLY A O 1
ATOM 2041 N N . ILE A 1 284 ? -12.373 12.344 -1.729 1.00 68.38 284 ILE A N 1
ATOM 2042 C CA . ILE A 1 284 ? -11.881 11.101 -2.380 1.00 68.38 284 ILE A CA 1
ATOM 2043 C C . ILE A 1 284 ? -10.809 11.332 -3.465 1.00 68.38 284 ILE A C 1
ATOM 2045 O O . ILE A 1 284 ? -10.269 10.381 -4.028 1.00 68.38 284 ILE A O 1
ATOM 2049 N N . VAL A 1 285 ? -10.502 12.594 -3.786 1.00 76.00 285 VAL A N 1
ATOM 2050 C CA . VAL A 1 285 ? -9.489 12.980 -4.779 1.00 76.00 285 VAL A CA 1
ATOM 2051 C C . VAL A 1 285 ? -8.610 14.080 -4.207 1.00 76.00 285 VAL A C 1
ATOM 2053 O O . VAL A 1 285 ? -9.115 15.046 -3.640 1.00 76.00 285 VAL A O 1
ATOM 2056 N N . PHE A 1 286 ? -7.302 13.965 -4.403 1.00 77.31 286 PHE A N 1
ATOM 2057 C CA . PHE A 1 286 ? -6.323 14.956 -3.977 1.00 77.31 286 PHE A CA 1
ATOM 2058 C C . PHE A 1 286 ? -5.165 15.020 -4.967 1.00 77.31 286 PHE A C 1
ATOM 2060 O O . PHE A 1 286 ? -4.695 13.990 -5.437 1.00 77.31 286 PHE A O 1
ATOM 2067 N N . ALA A 1 287 ? -4.667 16.226 -5.228 1.00 77.44 287 ALA A N 1
ATOM 2068 C CA . ALA A 1 287 ? -3.364 16.453 -5.841 1.00 77.44 287 ALA A CA 1
ATOM 2069 C C . ALA A 1 287 ? -2.696 17.651 -5.160 1.00 77.44 287 ALA A C 1
ATOM 2071 O O . ALA A 1 287 ? -3.301 18.719 -5.030 1.00 77.44 287 ALA A O 1
ATOM 2072 N N . GLY A 1 288 ? -1.444 17.481 -4.733 1.00 67.31 288 GLY A N 1
ATOM 2073 C CA . GLY A 1 288 ? -0.614 18.582 -4.250 1.00 67.31 288 GLY A CA 1
ATOM 2074 C C . GLY A 1 288 ? -0.496 19.658 -5.329 1.00 67.31 288 GLY A C 1
ATOM 2075 O O . GLY A 1 288 ? -0.189 19.349 -6.474 1.00 67.31 288 GLY A O 1
ATOM 2076 N N . GLY A 1 289 ? -0.781 20.914 -4.983 1.00 70.75 289 GLY A N 1
ATOM 2077 C CA . GLY A 1 289 ? -0.843 22.014 -5.956 1.00 70.75 289 GLY A CA 1
ATOM 2078 C C . GLY A 1 289 ? -2.189 22.216 -6.654 1.00 70.75 289 GLY A C 1
ATOM 2079 O O . GLY A 1 289 ? -2.374 23.232 -7.321 1.00 70.75 289 GLY A O 1
ATOM 2080 N N . GLY A 1 290 ? -3.136 21.302 -6.451 1.00 76.75 290 GLY A N 1
ATOM 2081 C CA . GLY A 1 290 ? -4.478 21.363 -7.013 1.00 76.75 290 GLY A CA 1
ATOM 2082 C C . GLY A 1 290 ? -4.569 20.962 -8.489 1.00 76.75 290 GLY A C 1
ATOM 2083 O O . GLY A 1 290 ? -3.583 20.588 -9.117 1.00 76.75 290 GLY A O 1
ATOM 2084 N N . GLY A 1 291 ? -5.777 21.055 -9.048 1.00 82.00 291 GLY A N 1
ATOM 2085 C CA . GLY A 1 291 ? -6.077 20.796 -10.458 1.00 82.00 291 GLY A CA 1
ATOM 2086 C C . GLY A 1 291 ? -6.942 19.556 -10.682 1.00 82.00 291 GLY A C 1
ATOM 2087 O O . GLY A 1 291 ? -7.516 18.992 -9.750 1.00 82.00 291 GLY A O 1
ATOM 2088 N N . ASN A 1 292 ? -7.079 19.159 -11.948 1.00 85.06 292 ASN A N 1
ATOM 2089 C CA . ASN A 1 292 ? -7.975 18.077 -12.349 1.00 85.06 292 ASN A CA 1
ATOM 2090 C C . ASN A 1 292 ? -7.230 16.751 -12.447 1.00 85.06 292 ASN A C 1
ATOM 2092 O O . ASN A 1 292 ? -6.269 16.638 -13.205 1.00 85.06 292 ASN A O 1
ATOM 2096 N N . LEU A 1 293 ? -7.736 15.742 -11.748 1.00 87.31 293 LEU A N 1
ATOM 2097 C CA . LEU A 1 293 ? -7.340 14.358 -11.939 1.00 87.31 293 LEU A CA 1
ATOM 2098 C C . LEU A 1 293 ? -8.357 13.689 -12.854 1.00 87.31 293 LEU A C 1
ATOM 2100 O O . LEU A 1 293 ? -9.564 13.908 -12.725 1.00 87.31 293 LEU A O 1
ATOM 2104 N N . THR A 1 294 ? -7.874 12.873 -13.780 1.00 89.00 294 THR A N 1
ATOM 2105 C CA . THR A 1 294 ? -8.723 12.077 -14.664 1.00 89.00 294 THR A CA 1
ATOM 2106 C C . THR A 1 294 ? -8.413 10.609 -14.461 1.00 89.00 294 THR A C 1
ATOM 2108 O O . THR A 1 294 ? -7.250 10.214 -14.481 1.00 89.00 294 THR A O 1
ATOM 2111 N N . VAL A 1 295 ? -9.453 9.801 -14.291 1.00 90.38 295 VAL A N 1
ATOM 2112 C CA . VAL A 1 295 ? -9.349 8.348 -14.395 1.00 90.38 295 VAL A CA 1
ATOM 2113 C C . VAL A 1 295 ? -10.063 7.944 -15.667 1.00 90.38 295 VAL A C 1
ATOM 2115 O O . VAL A 1 295 ? -11.259 8.193 -15.818 1.00 90.38 295 VAL A O 1
ATOM 2118 N N . THR A 1 296 ? -9.340 7.320 -16.587 1.00 91.75 296 THR A N 1
ATOM 2119 C CA . THR A 1 296 ? -9.884 6.856 -17.861 1.00 91.75 296 THR A CA 1
ATOM 2120 C C . THR A 1 296 ? -9.882 5.340 -17.893 1.00 91.75 296 THR A C 1
ATOM 2122 O O . THR A 1 296 ? -8.839 4.704 -17.750 1.00 91.75 296 THR A O 1
ATOM 2125 N N . ARG A 1 297 ? -11.054 4.742 -18.119 1.00 92.50 297 ARG A N 1
ATOM 2126 C CA . ARG A 1 297 ? -11.160 3.308 -18.387 1.00 92.50 297 ARG A CA 1
ATOM 2127 C C . ARG A 1 297 ? -10.748 3.041 -19.834 1.00 92.50 297 ARG A C 1
ATOM 2129 O O . ARG A 1 297 ? -11.440 3.465 -20.757 1.00 92.50 297 ARG A O 1
ATOM 2136 N N . LEU A 1 298 ? -9.647 2.319 -20.028 1.00 93.19 298 LEU A N 1
ATOM 2137 C CA . LEU A 1 298 ? -9.126 1.976 -21.355 1.00 93.19 298 LEU A CA 1
ATOM 2138 C C . LEU A 1 298 ? -9.798 0.721 -21.917 1.00 93.19 298 LEU A C 1
ATOM 2140 O O . LEU A 1 298 ? -10.174 0.662 -23.085 1.00 93.19 298 LEU A O 1
ATOM 2144 N N . SER A 1 299 ? -9.967 -0.291 -21.068 1.00 93.12 299 SER A N 1
ATOM 2145 C CA . SER A 1 299 ? -10.657 -1.539 -21.389 1.00 93.12 299 SER A CA 1
ATOM 2146 C C . SER A 1 299 ? -11.184 -2.183 -20.101 1.00 93.12 299 SER A C 1
ATOM 2148 O O . SER A 1 299 ? -11.090 -1.574 -19.037 1.00 93.12 299 SER A O 1
ATOM 2150 N N . ALA A 1 300 ? -11.776 -3.377 -20.183 1.00 92.06 300 ALA A N 1
ATOM 2151 C CA . ALA A 1 300 ? -12.246 -4.076 -18.987 1.00 92.06 300 ALA A CA 1
ATOM 2152 C C . ALA A 1 300 ? -11.093 -4.313 -18.006 1.00 92.06 300 ALA A C 1
ATOM 2154 O O . ALA A 1 300 ? -10.102 -4.940 -18.368 1.00 92.06 300 ALA A O 1
ATOM 2155 N N . GLY A 1 301 ? -11.235 -3.805 -16.783 1.00 91.81 301 GLY A N 1
ATOM 2156 C CA . GLY A 1 301 ? -10.235 -3.915 -15.728 1.00 91.81 301 GLY A CA 1
ATOM 2157 C C . GLY A 1 301 ? -8.944 -3.138 -15.974 1.00 91.81 301 GLY A C 1
ATOM 2158 O O . GLY A 1 301 ? -7.996 -3.359 -15.235 1.00 91.81 301 GLY A O 1
ATOM 2159 N N . THR A 1 302 ? -8.871 -2.245 -16.964 1.00 93.94 302 THR A N 1
ATOM 2160 C CA . THR A 1 302 ? -7.676 -1.417 -17.198 1.00 93.94 302 THR A CA 1
ATOM 2161 C C . THR A 1 302 ? -8.029 0.059 -17.131 1.00 93.94 302 THR A C 1
ATOM 2163 O O . THR A 1 302 ? -8.878 0.545 -17.888 1.00 93.94 302 THR A O 1
ATOM 2166 N N . TYR A 1 303 ? -7.313 0.777 -16.272 1.00 94.00 303 TYR A N 1
ATOM 2167 C CA . TYR A 1 303 ? -7.500 2.201 -16.022 1.00 94.00 303 TYR A CA 1
ATOM 2168 C C . TYR A 1 303 ? -6.172 2.940 -16.143 1.00 94.00 303 TYR A C 1
ATOM 2170 O O . TYR A 1 303 ? -5.122 2.401 -15.796 1.00 94.00 303 TYR A O 1
ATOM 2178 N N . VAL A 1 304 ? -6.241 4.187 -16.593 1.00 94.81 304 VAL A N 1
ATOM 2179 C CA . VAL A 1 304 ? -5.134 5.139 -16.523 1.00 94.81 304 VAL A CA 1
ATOM 2180 C C . VAL A 1 304 ? -5.550 6.342 -15.696 1.00 94.81 304 VAL A C 1
ATOM 2182 O O . VAL A 1 304 ? -6.676 6.830 -15.825 1.00 94.81 304 VAL A O 1
ATOM 2185 N N . VAL A 1 305 ? -4.643 6.805 -14.845 1.00 93.50 305 VAL A N 1
ATOM 2186 C CA . VAL A 1 305 ? -4.803 8.020 -14.056 1.00 93.50 305 VAL A CA 1
ATOM 2187 C C . VAL A 1 305 ? -3.832 9.079 -14.558 1.00 93.50 305 VAL A C 1
ATOM 2189 O O . VAL A 1 305 ? -2.626 8.838 -14.584 1.00 93.50 305 VAL A O 1
ATOM 2192 N N . HIS A 1 306 ? -4.369 10.249 -14.898 1.00 93.44 306 HIS A N 1
ATOM 2193 C CA . HIS A 1 306 ? -3.603 11.451 -15.222 1.00 93.44 306 HIS A CA 1
ATOM 2194 C C . HIS A 1 306 ? -3.921 12.579 -14.247 1.00 93.44 306 HIS A C 1
ATOM 2196 O O . HIS A 1 306 ? -5.051 12.707 -13.763 1.00 93.44 306 HIS A O 1
ATOM 2202 N N . SER A 1 307 ? -2.932 13.425 -13.995 1.00 89.25 307 SER A N 1
ATOM 2203 C CA . SER A 1 307 ? -2.995 14.542 -13.061 1.00 89.25 307 SER A CA 1
ATOM 2204 C C . SER A 1 307 ? -2.028 15.666 -13.467 1.00 89.25 307 SER A C 1
ATOM 2206 O O . SER A 1 307 ? -1.163 15.478 -14.322 1.00 89.25 307 SER A O 1
ATOM 2208 N N . PRO A 1 308 ? -2.080 16.833 -12.805 1.00 86.88 308 PRO A N 1
ATOM 2209 C CA . PRO A 1 308 ? -1.050 17.859 -12.965 1.00 86.88 308 PRO A CA 1
ATOM 2210 C C . PRO A 1 308 ? 0.348 17.413 -12.500 1.00 86.88 308 PRO A C 1
ATOM 2212 O O . PRO A 1 308 ? 1.326 18.075 -12.834 1.00 86.88 308 PRO A O 1
ATOM 2215 N N . LEU A 1 309 ? 0.441 16.312 -11.744 1.00 87.12 309 LEU A N 1
ATOM 2216 C CA . LEU A 1 309 ? 1.687 15.744 -11.223 1.00 87.12 309 LEU A CA 1
ATOM 2217 C C . LEU A 1 309 ? 2.310 14.699 -12.156 1.00 87.12 309 LEU A C 1
ATOM 2219 O O . LEU A 1 309 ? 3.327 14.107 -11.806 1.00 87.12 309 LEU A O 1
ATOM 2223 N N . ASP A 1 310 ? 1.747 14.470 -13.344 1.00 91.00 310 ASP A N 1
ATOM 2224 C CA . ASP A 1 310 ? 2.305 13.511 -14.300 1.00 91.00 310 ASP A CA 1
ATOM 2225 C C . ASP A 1 310 ? 3.796 13.754 -14.611 1.00 91.00 310 ASP A C 1
ATOM 2227 O O . ASP A 1 310 ? 4.553 12.784 -14.609 1.00 91.00 310 ASP A O 1
ATOM 2231 N N . PRO A 1 311 ? 4.295 15.001 -14.762 1.00 89.38 311 PRO A N 1
ATOM 2232 C CA . PRO A 1 311 ? 5.732 15.252 -14.922 1.00 89.38 311 PRO A CA 1
ATOM 2233 C C . PRO A 1 311 ? 6.621 14.646 -13.815 1.00 89.38 311 PRO A C 1
ATOM 2235 O O . PRO A 1 311 ? 7.769 14.278 -14.084 1.00 89.38 311 PRO A O 1
ATOM 2238 N N . ASP A 1 312 ? 6.090 14.484 -12.599 1.00 87.50 312 ASP A N 1
ATOM 2239 C CA . ASP A 1 312 ? 6.805 13.943 -11.437 1.00 87.50 312 ASP A CA 1
ATOM 2240 C C . ASP A 1 312 ? 6.788 12.404 -11.376 1.00 87.50 312 ASP A C 1
ATOM 2242 O O . ASP A 1 312 ? 7.545 11.808 -10.608 1.00 87.50 312 ASP A O 1
ATOM 2246 N N . LEU A 1 313 ? 6.002 11.730 -12.227 1.00 91.25 313 LEU A N 1
ATOM 2247 C CA . LEU A 1 313 ? 5.893 10.261 -12.282 1.00 91.25 313 LEU A CA 1
ATOM 2248 C C . LEU A 1 313 ? 7.150 9.562 -12.823 1.00 91.25 313 LEU A C 1
ATOM 2250 O O . LEU A 1 313 ? 7.161 8.346 -12.997 1.00 91.25 313 LEU A O 1
ATOM 2254 N N . SER A 1 314 ? 8.221 10.302 -13.110 1.00 90.50 314 SER A N 1
ATOM 2255 C CA . SER A 1 314 ? 9.526 9.723 -13.452 1.00 90.50 314 SER A CA 1
ATOM 2256 C C . SER A 1 314 ? 10.206 9.069 -12.247 1.00 90.50 314 SER A C 1
ATOM 2258 O O . SER A 1 314 ? 11.172 8.329 -12.415 1.00 90.50 314 SER A O 1
ATOM 2260 N N . HIS A 1 315 ? 9.718 9.375 -11.044 1.00 90.62 315 HIS A N 1
ATOM 2261 C CA . HIS A 1 315 ? 10.242 8.943 -9.759 1.00 90.62 315 HIS A CA 1
ATOM 2262 C C . HIS A 1 315 ? 9.067 8.678 -8.800 1.00 90.62 315 HIS A C 1
ATOM 2264 O O . HIS A 1 315 ? 7.913 8.955 -9.125 1.00 90.62 315 HIS A O 1
ATOM 2270 N N . GLY A 1 316 ? 9.341 8.155 -7.606 1.00 92.12 316 GLY A N 1
ATOM 2271 C CA . GLY A 1 316 ? 8.330 7.990 -6.558 1.00 92.12 316 GLY A CA 1
ATOM 2272 C C . GLY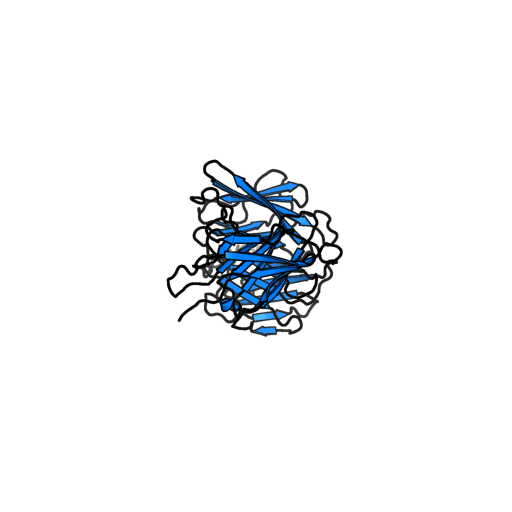 A 1 316 ? 7.841 6.560 -6.347 1.00 92.12 316 GLY A C 1
ATOM 2273 O O . GLY A 1 316 ? 8.448 5.589 -6.797 1.00 92.12 316 GLY A O 1
ATOM 2274 N N . GLY A 1 317 ? 6.734 6.435 -5.623 1.00 93.94 317 GLY A N 1
ATOM 2275 C CA . GLY A 1 317 ? 6.074 5.172 -5.321 1.00 93.94 317 GLY A CA 1
ATOM 2276 C C . GLY A 1 317 ? 4.565 5.268 -5.509 1.00 93.94 317 GLY A C 1
ATOM 2277 O O . GLY A 1 317 ? 3.950 6.284 -5.182 1.00 93.94 317 GLY A O 1
ATOM 2278 N N . VAL A 1 318 ? 3.976 4.184 -6.012 1.00 96.62 318 VAL A N 1
ATOM 2279 C CA . VAL A 1 318 ? 2.529 4.039 -6.202 1.00 96.62 318 VAL A CA 1
ATOM 2280 C C . VAL A 1 318 ? 2.005 2.911 -5.315 1.00 96.62 318 VAL A C 1
ATOM 2282 O O . VAL A 1 318 ? 2.615 1.840 -5.241 1.00 96.62 318 VAL A O 1
ATOM 2285 N N . GLN A 1 319 ? 0.872 3.148 -4.660 1.00 96.12 319 GLN A N 1
ATOM 2286 C CA . GLN A 1 319 ? 0.062 2.129 -3.992 1.00 96.12 319 GLN A CA 1
ATOM 2287 C C . GLN A 1 319 ? -1.291 2.027 -4.696 1.00 96.12 319 GLN A C 1
ATOM 2289 O O . GLN A 1 319 ? -1.815 3.032 -5.184 1.00 96.12 319 GLN A O 1
ATOM 2294 N N . VAL A 1 320 ? -1.809 0.803 -4.801 1.00 95.44 320 VAL A N 1
ATOM 2295 C CA . VAL A 1 320 ? -3.133 0.544 -5.364 1.00 95.44 320 VAL A CA 1
ATOM 2296 C C . VAL A 1 320 ? -3.877 -0.426 -4.469 1.00 95.44 320 VAL A C 1
ATOM 2298 O O . VAL A 1 320 ? -3.425 -1.547 -4.236 1.00 95.44 320 VAL A O 1
ATOM 2301 N N . SER A 1 321 ? -5.079 -0.026 -4.080 1.00 92.06 321 SER A N 1
ATOM 2302 C CA . SER A 1 321 ? -6.050 -0.886 -3.420 1.00 92.06 321 SER A CA 1
ATOM 2303 C C . SER A 1 321 ? -7.294 -1.054 -4.273 1.00 92.06 321 SER A C 1
ATOM 2305 O O . SER A 1 321 ? -7.650 -0.205 -5.089 1.00 92.06 321 SER A O 1
ATOM 2307 N N . THR A 1 322 ? -7.978 -2.180 -4.086 1.00 89.06 322 THR A N 1
ATOM 2308 C CA . THR A 1 322 ? -9.257 -2.443 -4.758 1.00 89.06 322 THR A CA 1
ATOM 2309 C C . THR A 1 322 ? -10.415 -2.074 -3.847 1.00 89.06 322 THR A C 1
ATOM 2311 O O . THR A 1 322 ? -10.405 -2.390 -2.652 1.00 89.06 322 THR A O 1
ATOM 2314 N N . GLY A 1 323 ? -11.393 -1.396 -4.436 1.00 81.44 323 GLY A N 1
ATOM 2315 C CA . GLY A 1 323 ? -12.579 -0.867 -3.793 1.00 81.44 323 GLY A CA 1
ATOM 2316 C C . GLY A 1 323 ? -13.879 -1.434 -4.341 1.00 81.44 323 GLY A C 1
ATOM 2317 O O . GLY A 1 323 ? -13.917 -2.006 -5.432 1.00 81.44 323 GLY A O 1
ATOM 2318 N N . GLY A 1 324 ? -14.965 -1.212 -3.604 1.00 72.75 324 GLY A N 1
ATOM 2319 C CA . GLY A 1 324 ? -16.341 -1.223 -4.110 1.00 72.75 324 GLY A CA 1
ATOM 2320 C C . GLY A 1 324 ? -16.931 -2.586 -4.477 1.00 72.75 324 GLY A C 1
ATOM 2321 O O . GLY A 1 324 ? -18.134 -2.665 -4.713 1.00 72.75 324 GLY A O 1
ATOM 2322 N N . ASN A 1 325 ? -16.127 -3.654 -4.502 1.00 74.25 325 ASN A N 1
ATOM 2323 C CA . ASN A 1 325 ? -16.554 -4.994 -4.892 1.00 74.25 325 ASN A CA 1
ATOM 2324 C C . ASN A 1 325 ? -16.096 -6.043 -3.869 1.00 74.25 325 ASN A C 1
ATOM 2326 O O . ASN A 1 325 ? -14.903 -6.265 -3.676 1.00 74.25 325 ASN A O 1
ATOM 2330 N N . ALA A 1 326 ? -17.046 -6.764 -3.272 1.00 81.12 326 ALA A N 1
ATOM 2331 C CA . ALA A 1 326 ? -16.776 -7.924 -2.416 1.00 81.12 326 ALA A CA 1
ATOM 2332 C C . ALA A 1 326 ? -16.543 -9.233 -3.207 1.00 81.12 326 ALA A C 1
ATOM 2334 O O . ALA A 1 326 ? -16.633 -10.319 -2.638 1.00 81.12 326 ALA A O 1
ATOM 2335 N N . ASP A 1 327 ? -16.290 -9.156 -4.518 1.00 86.06 327 ASP A N 1
ATOM 2336 C CA . ASP A 1 327 ? -16.235 -10.311 -5.429 1.00 86.06 327 ASP A CA 1
ATOM 2337 C C . ASP A 1 327 ? -14.834 -10.933 -5.583 1.00 86.06 327 ASP A C 1
ATOM 2339 O O . ASP A 1 327 ? -14.653 -11.902 -6.322 1.00 86.06 327 ASP A O 1
ATOM 2343 N N . GLY A 1 328 ? -13.839 -10.389 -4.877 1.00 84.94 328 GLY A N 1
ATOM 2344 C CA . GLY A 1 328 ? -12.456 -10.868 -4.908 1.00 84.94 328 GLY A CA 1
ATOM 2345 C C . GLY A 1 328 ? -11.634 -10.342 -6.070 1.00 84.94 328 GLY A C 1
ATOM 2346 O O . GLY A 1 328 ? -10.509 -10.807 -6.261 1.00 84.94 328 GLY A O 1
ATOM 2347 N N . THR A 1 329 ? -12.157 -9.368 -6.818 1.00 91.75 329 THR A N 1
ATOM 2348 C CA . THR A 1 329 ? -11.346 -8.617 -7.772 1.00 91.75 329 THR A CA 1
ATOM 2349 C C . THR A 1 329 ? -10.184 -7.952 -7.049 1.00 91.75 329 THR A C 1
ATOM 2351 O O . THR A 1 329 ? -10.352 -7.362 -5.984 1.00 91.75 329 THR A O 1
ATOM 2354 N N . THR A 1 330 ? -8.997 -8.046 -7.635 1.00 92.12 330 THR A N 1
ATOM 2355 C CA . THR A 1 330 ? -7.807 -7.353 -7.144 1.00 92.12 330 THR A CA 1
ATOM 2356 C C . THR A 1 330 ? -7.149 -6.580 -8.256 1.00 92.12 330 THR A C 1
ATOM 2358 O O . THR A 1 330 ? -7.031 -7.085 -9.374 1.00 92.12 330 THR A O 1
ATOM 2361 N N . CYS A 1 331 ? -6.651 -5.409 -7.909 1.00 94.50 331 CYS A N 1
ATOM 2362 C CA . CYS A 1 331 ? -5.954 -4.517 -8.803 1.00 94.50 331 CYS A CA 1
ATOM 2363 C C . CYS A 1 331 ? -4.500 -4.344 -8.384 1.00 94.50 331 CYS A C 1
ATOM 2365 O O . CYS A 1 331 ? -4.150 -4.468 -7.211 1.00 94.50 331 CYS A O 1
ATOM 2367 N N . ASN A 1 332 ? -3.655 -4.061 -9.362 1.00 95.44 332 ASN A N 1
ATOM 2368 C CA . ASN A 1 332 ? -2.233 -3.868 -9.176 1.00 95.44 332 ASN A CA 1
ATOM 2369 C C . ASN A 1 332 ? -1.726 -2.760 -10.101 1.00 95.44 332 ASN A C 1
ATOM 2371 O O . ASN A 1 332 ? -2.360 -2.410 -11.101 1.00 95.44 332 ASN A O 1
ATOM 2375 N N . VAL A 1 333 ? -0.545 -2.237 -9.786 1.00 97.69 333 VAL A N 1
ATOM 2376 C CA . VAL A 1 333 ? 0.137 -1.286 -10.662 1.00 97.69 333 VAL A CA 1
ATOM 2377 C C . VAL A 1 333 ? 0.610 -2.037 -11.901 1.00 97.69 333 VAL A C 1
ATOM 2379 O O . VAL A 1 333 ? 1.313 -3.037 -11.775 1.00 97.69 333 VAL A O 1
ATOM 2382 N N . GLN A 1 334 ? 0.247 -1.583 -13.097 1.00 97.44 334 GLN A N 1
ATOM 2383 C CA . GLN A 1 334 ? 0.825 -2.118 -14.329 1.00 97.44 334 GLN A CA 1
ATOM 2384 C C . GLN A 1 334 ? 2.201 -1.489 -14.567 1.00 97.44 334 GLN A C 1
ATOM 2386 O O . GLN A 1 334 ? 3.185 -2.208 -14.728 1.00 97.44 334 GLN A O 1
ATOM 2391 N N . TYR A 1 335 ? 2.233 -0.156 -14.582 1.00 97.56 335 TYR A N 1
ATOM 2392 C CA . TYR A 1 335 ? 3.406 0.714 -14.620 1.00 97.56 335 TYR A CA 1
ATOM 2393 C C . TYR A 1 335 ? 2.963 2.161 -14.342 1.00 97.56 335 TYR A C 1
ATOM 2395 O O . TYR A 1 335 ? 1.768 2.455 -14.326 1.00 97.56 335 TYR A O 1
ATOM 2403 N N . TRP A 1 336 ? 3.913 3.074 -14.151 1.00 97.12 336 TRP A N 1
ATOM 2404 C CA . TRP A 1 336 ? 3.660 4.514 -14.193 1.00 97.12 336 TRP A CA 1
ATOM 2405 C C . TRP A 1 336 ? 4.825 5.228 -14.875 1.00 97.12 336 TRP A C 1
ATOM 2407 O O . TRP A 1 336 ? 5.962 4.761 -14.786 1.00 97.12 336 TRP A O 1
ATOM 2417 N N . ASN A 1 337 ? 4.543 6.315 -15.592 1.00 95.69 337 ASN A N 1
ATOM 2418 C CA . ASN A 1 337 ? 5.559 7.201 -16.158 1.00 95.69 337 ASN A CA 1
ATOM 2419 C C . ASN A 1 337 ? 4.950 8.576 -16.517 1.00 95.69 337 ASN A C 1
ATOM 2421 O O . ASN A 1 337 ? 3.727 8.695 -16.582 1.00 95.69 337 ASN A O 1
ATOM 2425 N N . PRO A 1 338 ? 5.769 9.608 -16.804 1.00 94.88 338 PRO A N 1
ATOM 2426 C CA . PRO A 1 338 ? 5.250 10.949 -17.083 1.00 94.88 338 PRO A CA 1
ATOM 2427 C C . PRO A 1 338 ? 4.407 11.125 -18.343 1.00 94.88 338 PRO A C 1
ATOM 2429 O O . PRO A 1 338 ? 3.693 12.114 -18.460 1.00 94.88 338 PRO A O 1
ATOM 2432 N N . THR A 1 339 ? 4.542 10.229 -19.319 1.00 95.56 339 THR A N 1
ATOM 2433 C CA . THR A 1 339 ? 3.840 10.344 -20.606 1.00 95.56 339 THR A CA 1
ATOM 2434 C C . THR A 1 339 ? 2.481 9.662 -20.548 1.00 95.56 339 THR A C 1
ATOM 2436 O O . THR A 1 339 ? 1.486 10.227 -20.995 1.00 95.56 339 THR A O 1
ATOM 2439 N N . ASP A 1 340 ? 2.443 8.466 -19.967 1.00 96.00 340 ASP A N 1
ATOM 2440 C CA . ASP A 1 340 ? 1.264 7.606 -19.963 1.00 96.00 340 ASP A CA 1
ATOM 2441 C C . ASP A 1 340 ? 0.469 7.688 -18.651 1.00 96.00 340 ASP A C 1
ATOM 2443 O O . ASP A 1 340 ? -0.594 7.095 -18.554 1.00 96.00 340 ASP A O 1
ATOM 2447 N N . GLY A 1 341 ? 0.955 8.390 -17.624 1.00 95.94 341 GLY A N 1
ATOM 2448 C CA . GLY A 1 341 ? 0.294 8.439 -16.318 1.00 95.94 341 GLY A CA 1
ATOM 2449 C C . GLY A 1 341 ? 0.480 7.149 -15.508 1.00 95.94 341 GLY A C 1
ATOM 2450 O O . GLY A 1 341 ? 1.432 6.388 -15.715 1.00 95.94 341 GLY A O 1
ATOM 2451 N N . ILE A 1 342 ? -0.418 6.899 -14.550 1.00 97.25 342 ILE A N 1
ATOM 2452 C CA . ILE A 1 342 ? -0.412 5.684 -13.714 1.00 97.25 342 ILE A CA 1
ATOM 2453 C C . ILE A 1 342 ? -1.389 4.666 -14.299 1.00 97.25 342 ILE A C 1
ATOM 2455 O O . ILE A 1 342 ? -2.601 4.882 -14.291 1.00 97.25 342 ILE A O 1
ATOM 2459 N N . HIS A 1 343 ? -0.869 3.529 -14.756 1.00 96.81 343 HIS A N 1
ATOM 2460 C CA . HIS A 1 343 ? -1.667 2.435 -15.292 1.00 96.81 343 HIS A CA 1
ATOM 2461 C C . HIS A 1 343 ? -1.959 1.375 -14.229 1.00 96.81 343 HIS A C 1
ATOM 2463 O O . HIS A 1 343 ? -1.060 0.888 -13.535 1.00 96.81 343 HIS A O 1
ATOM 2469 N N . VAL A 1 344 ? -3.223 0.967 -14.150 1.00 96.50 344 VAL A N 1
ATOM 2470 C CA . VAL A 1 344 ? -3.731 -0.018 -13.192 1.00 96.50 344 VAL A CA 1
ATOM 2471 C C . VAL A 1 344 ? -4.472 -1.120 -13.933 1.00 96.50 344 VAL A C 1
ATOM 2473 O O . 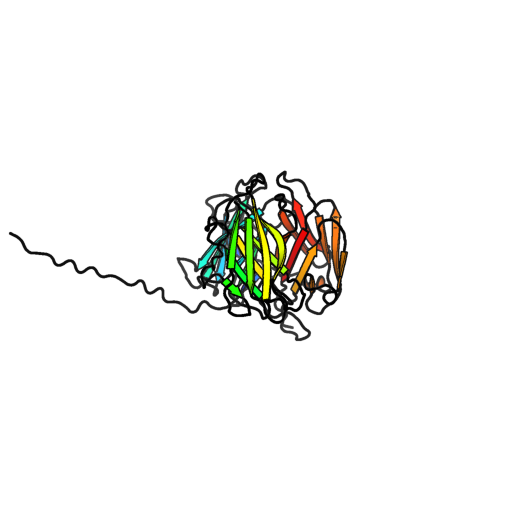VAL A 1 344 ? -5.306 -0.840 -14.797 1.00 96.50 344 VAL A O 1
ATOM 2476 N N . ASN A 1 345 ? -4.195 -2.368 -13.557 1.00 96.19 345 ASN A N 1
ATOM 2477 C CA . ASN A 1 345 ? -4.922 -3.538 -14.040 1.00 96.19 345 ASN A CA 1
ATOM 2478 C C . ASN A 1 345 ? -5.642 -4.237 -12.890 1.00 96.19 345 ASN A C 1
ATOM 2480 O O . ASN A 1 345 ? -5.083 -4.376 -11.808 1.00 96.19 345 ASN A O 1
ATOM 2484 N N . CYS A 1 346 ? -6.853 -4.708 -13.153 1.00 95.31 346 CYS A N 1
ATOM 2485 C CA . CYS A 1 346 ? -7.744 -5.377 -12.222 1.00 95.31 346 CYS A CA 1
ATOM 2486 C C . CYS A 1 346 ? -8.171 -6.730 -12.781 1.00 95.31 346 CYS A C 1
ATOM 2488 O O . CYS A 1 346 ? -8.575 -6.839 -13.941 1.00 95.31 346 CYS A O 1
ATOM 2490 N N . TYR A 1 347 ? -8.123 -7.755 -11.936 1.00 95.31 347 TYR A N 1
ATOM 2491 C CA . TYR A 1 347 ? -8.418 -9.133 -12.306 1.00 95.31 347 TYR A CA 1
ATOM 2492 C C . TYR A 1 347 ? -9.390 -9.758 -11.317 1.00 95.31 347 TYR A C 1
ATOM 2494 O O . TYR A 1 347 ? -9.210 -9.635 -10.105 1.00 95.31 347 TYR A O 1
ATOM 2502 N N . GLY A 1 348 ? -10.396 -10.458 -11.839 1.00 93.69 348 GLY A N 1
ATOM 2503 C CA . GLY A 1 348 ? -11.255 -11.313 -11.025 1.00 93.69 348 GLY A CA 1
ATOM 2504 C C . GLY A 1 348 ? -10.505 -12.539 -10.500 1.00 93.69 348 GLY A C 1
ATOM 2505 O O . GLY A 1 348 ? -9.383 -12.832 -10.914 1.00 93.69 348 GLY A O 1
ATOM 2506 N N . THR A 1 349 ? -11.162 -13.315 -9.639 1.00 93.38 349 THR A N 1
ATOM 2507 C CA . THR A 1 349 ? -10.630 -14.582 -9.097 1.00 93.38 349 THR A CA 1
ATOM 2508 C C . THR A 1 349 ? -10.364 -15.645 -10.171 1.00 93.38 349 THR A C 1
ATOM 2510 O O . THR A 1 349 ? -9.587 -16.572 -9.958 1.00 93.38 349 THR A O 1
ATOM 2513 N N . ASP A 1 350 ? -10.953 -15.492 -11.360 1.00 93.75 350 ASP A N 1
ATOM 2514 C CA . ASP A 1 350 ? -10.697 -16.307 -12.550 1.00 93.75 350 ASP A CA 1
ATOM 2515 C C . ASP A 1 350 ? -9.463 -15.857 -13.359 1.00 93.75 350 ASP A C 1
ATOM 2517 O O . ASP A 1 350 ? -9.161 -16.443 -14.401 1.00 93.75 350 ASP A O 1
ATOM 2521 N N . GLY A 1 351 ? -8.756 -14.817 -12.905 1.00 93.50 351 GLY A N 1
ATOM 2522 C CA . GLY A 1 351 ? -7.581 -14.243 -13.564 1.00 93.50 351 GLY A CA 1
ATOM 2523 C C . GLY A 1 351 ? -7.903 -13.413 -14.801 1.00 93.50 351 GLY A C 1
ATOM 2524 O O . GLY A 1 351 ? -6.984 -12.972 -15.491 1.00 93.50 351 GLY A O 1
ATOM 2525 N N . LYS A 1 352 ? -9.185 -13.190 -15.107 1.00 95.06 352 LYS A N 1
ATOM 2526 C CA . LYS A 1 352 ? -9.588 -12.386 -16.263 1.00 95.06 352 LYS A CA 1
ATOM 2527 C C . LYS A 1 352 ? -9.690 -10.911 -15.885 1.00 95.06 352 LYS A C 1
ATOM 2529 O O . LYS A 1 352 ? -10.096 -10.615 -14.758 1.00 95.06 352 LYS A O 1
ATOM 2534 N N . PRO A 1 353 ? -9.382 -9.993 -16.820 1.00 95.12 353 PRO A N 1
ATOM 2535 C CA . PRO A 1 353 ? -9.582 -8.570 -16.596 1.00 95.12 353 PRO A CA 1
ATOM 2536 C C . PRO A 1 353 ? -11.027 -8.273 -16.189 1.00 95.12 353 PRO A C 1
ATOM 2538 O O . PRO A 1 353 ? -11.972 -8.766 -16.816 1.00 95.12 353 PRO A O 1
ATOM 2541 N N . ARG A 1 354 ? -11.198 -7.502 -15.116 1.00 92.88 354 ARG A N 1
ATOM 2542 C CA . ARG A 1 354 ? -12.501 -7.213 -14.514 1.00 92.88 354 ARG A CA 1
ATOM 2543 C C . ARG A 1 354 ? -12.528 -5.802 -13.969 1.00 92.88 354 ARG A C 1
ATOM 2545 O O . ARG A 1 354 ? -11.602 -5.382 -13.286 1.00 92.88 354 ARG A O 1
ATOM 2552 N N . ASP A 1 355 ? -13.605 -5.094 -14.269 1.00 91.56 355 ASP A N 1
ATOM 2553 C CA . ASP A 1 355 ? -13.806 -3.747 -13.763 1.00 91.56 355 ASP A CA 1
ATOM 2554 C C . ASP A 1 355 ? -13.977 -3.748 -12.241 1.00 91.56 355 ASP A C 1
ATOM 2556 O O . ASP A 1 355 ? -14.756 -4.533 -11.697 1.00 91.56 355 ASP A O 1
ATOM 2560 N N . ALA A 1 356 ? -13.276 -2.844 -11.565 1.00 89.25 356 ALA A N 1
ATOM 2561 C CA . ALA A 1 356 ? -13.408 -2.626 -10.134 1.00 89.25 356 ALA A CA 1
ATOM 2562 C C . ALA A 1 356 ? -13.111 -1.182 -9.766 1.00 89.25 356 ALA A C 1
ATOM 2564 O O . ALA A 1 356 ? -12.404 -0.476 -10.488 1.00 89.25 356 ALA A O 1
ATOM 2565 N N . ALA A 1 357 ? -13.655 -0.751 -8.630 1.00 86.75 357 ALA A N 1
ATOM 2566 C CA . ALA A 1 357 ? -13.212 0.500 -8.056 1.00 86.75 357 ALA A CA 1
ATOM 2567 C C . ALA A 1 357 ? -11.742 0.370 -7.636 1.00 86.75 357 ALA A C 1
ATOM 2569 O O . ALA A 1 357 ? -11.308 -0.670 -7.133 1.00 86.75 357 ALA A O 1
ATOM 2570 N N . VAL A 1 358 ? -10.962 1.413 -7.901 1.00 88.25 358 VAL A N 1
ATOM 2571 C CA . VAL A 1 358 ? -9.528 1.447 -7.601 1.00 88.25 358 VAL A CA 1
ATOM 2572 C C . VAL A 1 358 ? -9.215 2.677 -6.788 1.00 88.25 358 VAL A C 1
ATOM 2574 O O . VAL A 1 358 ? -9.635 3.768 -7.153 1.00 88.25 358 VAL A O 1
ATOM 2577 N N . PHE A 1 359 ? -8.459 2.483 -5.721 1.00 90.12 359 PHE A N 1
ATOM 2578 C CA . PHE A 1 359 ? -7.829 3.539 -4.949 1.00 90.12 359 PHE A CA 1
ATOM 2579 C C . PHE A 1 359 ? -6.382 3.597 -5.405 1.00 90.12 359 PHE A C 1
ATOM 2581 O O . PHE A 1 359 ? -5.680 2.592 -5.322 1.00 90.12 359 PHE A O 1
ATOM 2588 N N . VAL A 1 360 ? -5.959 4.734 -5.943 1.00 93.38 360 VAL A N 1
ATOM 2589 C CA . VAL A 1 360 ? -4.594 4.920 -6.440 1.00 93.38 360 VAL A CA 1
ATOM 2590 C C . VAL A 1 360 ? -3.960 6.037 -5.643 1.00 93.38 360 VAL A C 1
ATOM 2592 O O . VAL A 1 360 ? -4.468 7.151 -5.676 1.00 93.38 360 VAL A O 1
ATOM 2595 N N . GLY A 1 361 ? -2.861 5.750 -4.951 1.00 92.81 361 GLY A N 1
ATOM 2596 C CA . GLY A 1 361 ? -2.049 6.737 -4.249 1.00 92.81 361 GLY A CA 1
ATOM 2597 C C . GLY A 1 361 ? -0.661 6.864 -4.872 1.00 92.81 361 GLY A C 1
ATOM 2598 O O . GLY A 1 361 ? -0.002 5.861 -5.137 1.00 92.81 361 GLY A O 1
ATOM 2599 N N . PHE A 1 362 ? -0.186 8.093 -5.055 1.00 93.56 362 PHE A N 1
ATOM 2600 C CA . PHE A 1 362 ? 1.176 8.397 -5.494 1.00 93.56 362 PHE A CA 1
ATOM 2601 C C . PHE A 1 362 ? 1.897 9.264 -4.464 1.00 93.56 362 PHE A C 1
ATOM 2603 O O . PHE A 1 362 ? 1.333 10.227 -3.936 1.00 93.56 362 PHE A O 1
ATOM 2610 N N . ILE A 1 363 ? 3.163 8.930 -4.216 1.00 91.44 363 ILE A N 1
ATOM 2611 C CA . ILE A 1 363 ? 4.107 9.729 -3.436 1.00 91.44 363 ILE A CA 1
ATOM 2612 C C . ILE A 1 363 ? 5.361 9.919 -4.283 1.00 91.44 363 ILE A C 1
ATOM 2614 O O . ILE A 1 363 ? 6.070 8.952 -4.557 1.00 91.44 363 ILE A O 1
ATOM 2618 N N . GLY A 1 364 ? 5.650 11.151 -4.688 1.00 87.38 364 GLY A N 1
ATOM 2619 C CA . GLY A 1 364 ? 6.870 11.459 -5.424 1.00 87.38 364 GLY A CA 1
ATOM 2620 C C . GLY A 1 364 ? 8.116 11.469 -4.546 1.00 87.38 364 GLY A C 1
ATOM 2621 O O . GLY A 1 364 ? 8.111 11.067 -3.380 1.00 87.38 364 GLY A O 1
ATOM 2622 N N . THR A 1 365 ? 9.226 11.924 -5.109 1.00 80.81 365 THR A N 1
ATOM 2623 C CA . THR A 1 365 ? 10.463 12.171 -4.362 1.00 80.81 365 THR A CA 1
ATOM 2624 C C . THR A 1 365 ? 10.398 13.499 -3.617 1.00 80.81 365 THR A C 1
ATOM 2626 O O . THR A 1 365 ? 9.557 14.357 -3.883 1.00 80.81 365 THR A O 1
ATOM 2629 N N . TYR A 1 366 ? 11.287 13.656 -2.637 1.00 70.12 366 TYR A N 1
ATOM 2630 C CA . TYR A 1 366 ? 11.467 14.940 -1.979 1.00 70.12 366 TYR A CA 1
ATOM 2631 C C . TYR A 1 366 ? 12.048 15.929 -2.989 1.00 70.12 366 TYR A C 1
ATOM 2633 O O . TYR A 1 366 ? 13.177 15.743 -3.446 1.00 70.12 366 TYR A O 1
ATOM 2641 N N . LEU A 1 367 ? 11.286 16.962 -3.349 1.00 57.97 367 LEU A N 1
ATOM 2642 C CA . LEU A 1 367 ? 11.778 18.021 -4.223 1.00 57.97 367 LEU A CA 1
ATOM 2643 C C . LEU A 1 367 ? 12.604 18.991 -3.369 1.00 57.97 367 LEU A C 1
ATOM 2645 O O . LEU A 1 367 ? 12.042 19.858 -2.708 1.00 57.97 367 LEU A O 1
ATOM 2649 N N . ILE A 1 368 ? 13.928 18.815 -3.346 1.00 48.94 368 ILE A N 1
ATOM 2650 C CA . ILE A 1 368 ? 14.862 19.910 -3.045 1.00 48.94 368 ILE A CA 1
ATOM 2651 C C . ILE A 1 368 ? 15.276 20.460 -4.403 1.00 48.94 368 ILE A C 1
ATOM 2653 O O . ILE A 1 368 ? 15.869 19.724 -5.193 1.00 48.94 368 ILE A O 1
ATOM 2657 N N . ALA A 1 369 ? 14.933 21.717 -4.677 1.00 37.47 369 ALA A N 1
ATOM 2658 C CA . ALA A 1 369 ? 15.533 22.465 -5.778 1.00 37.47 369 ALA A CA 1
ATOM 2659 C C . ALA A 1 369 ? 16.906 23.011 -5.366 1.00 37.47 369 ALA A C 1
ATOM 2661 O O . ALA A 1 369 ? 17.007 23.538 -4.231 1.00 37.47 369 ALA A O 1
#

Foldseek 3Di:
DDDDDDDDPPPPPPPPPPPVQPFWKKKFWFDCLPDQKDWTDPQAIDTPVPDTKMKGAPPPDAFKIKIKRAQRAALAWFKFKFFEADFQKGKFWADWGADPVGRRIIITIMFIAHLQFHTHRGIMMMMTGRDAAQAKKKAKQPCLCPPAPDKDFGDPRGIDGNVRDTWIKHHHDFQKIKTKDFDDPLAQAAAFKAKGFYHDGSKGKAFADWDFDDVVTGITMTMIGIAHSQLHTHRTIMMMMTGFQDARRSFADAAPDQWGWWKKKAKDQQPAKDKDWQPHHRHRIHTRNTDIWIWHDPDQQKIFIDDPCLQQQSGWTKGKGWYNDSQQKGKGFNGAHSPGHTMMGIAGSVRDRHGTMMMMMTIGDGRDD

Radius of gyration: 20.67 Å; chains: 1; bounding box: 46×63×75 Å